Protein AF-A0AAQ3LC22-F1 (afdb_monomer)

Organism: NCBI:txid3080537

Nearest PDB structures (foldseek):
  5h4y-assembly1_A  TM=3.433E-01  e=1.118E+00  Homo sapiens
  8c5h-assembly1_S  TM=3.593E-01  e=2.894E+00  Rattus norvegicus
  3hn8-assembly1_A  TM=2.559E-01  e=7.326E-01  Rattus norvegicus
  5ccg-assembly1_F  TM=2.570E-01  e=1.535E+00  Rattus norvegicus
  6mti-assembly1_2  TM=2.782E-01  e=1.706E+00  Rattus norvegicus

Sequence (239 aa):
MLKFCRILSTLVLFTAVPLLKADSDLLRGESTPTGNGFYESEWLGVFFTNDSDWIYQSGLGWLYCTAASTTDAMWLYSLDLGWIFTGNSTFPSIYTDGSKAWIYFSDESSGDPLFYNFSGEYFFSLGAPDSATQVVSEGDLVTRAHEVSGQVQILNNGVIEITGFNYDGGGVDVRAVVSTSANYDDFTVLTGDLLLDGGYSGATLRFYLPNDFSTDQLLYLSIWCIPVRISFGDVVLAP

Solvent-accessible surface area (backbone atoms only — not comparable to full-atom values): 13159 Å² total; per-residue (Å²): 137,88,80,88,78,81,81,81,77,84,76,77,76,78,68,73,76,70,74,82,65,54,35,37,52,48,54,52,70,74,25,50,77,77,53,98,48,30,29,40,32,96,58,82,40,58,33,35,42,84,89,45,45,45,37,37,30,92,60,71,43,58,30,38,41,37,88,86,42,55,86,56,38,34,45,34,38,28,89,85,61,37,46,30,38,37,27,57,91,44,46,57,36,34,37,23,64,51,44,72,31,49,28,38,57,41,82,48,97,86,64,73,21,38,32,35,34,69,80,66,71,30,59,42,70,70,75,76,80,53,98,84,54,40,80,54,24,58,41,57,36,46,63,68,38,55,67,22,34,29,41,36,35,34,30,73,84,36,42,35,36,30,40,54,25,27,28,62,41,71,81,91,43,29,24,41,31,40,18,81,40,96,79,54,87,56,68,48,62,57,48,32,50,65,69,35,93,85,31,42,78,60,36,74,49,75,46,48,54,40,79,94,59,59,79,81,39,64,36,30,39,25,41,27,30,64,89,80,71,45,64,25,15,37,32,69,32,51,86

Secondary structure (DSSP, 8-state):
----------------------HHHHHHHTSEEEETTEEEETTTEEEE-SSSSEEEETTTEEEEE-TT--SSEEEEEETTTEEEEEETTTTTEEEETTTTEEEEEE--TTSS-EEEETTTTEEEE--PPPTT--EEEEEE-EE-STT-EEEEEEETTSEEEEEEEEE---SSSEEEEEESSTT-SS-EE-SS----TT-EEEEEEEEE--TT--TTS-EEEEEEETTTTEEEEEEEE--

InterPro domains:
  IPR019545 DM13 domain [PF10517] (141-237)
  IPR019545 DM13 domain [PS51549] (134-238)

pLDDT: mean 83.0, std 17.45, range [29.98, 98.81]

Radius of gyration: 23.63 Å; Cα contacts (8 Å, |Δi|>4): 539; chains: 1; bounding box: 51×66×84 Å

Foldseek 3Di:
DDDDDDDPPPPPPPPDPPDLQLVVCLQQVQWDDPDPQWTQGPFQGIWGDPRAQWIQRPQQGIWGWDSVAHSFKGWIAGPQQGTWIDGRVQPVWIQGPFQNWIKGWDDPVPDFIKIATPVQRFIDGDDDQDPVKDFLWKDWWDADAQPFTFIWTQIQVFKIKTFQGWGQLDADWWFKWKDLDPQCPDIGTFGGGQRDVRTDGRDMHITGDGPVDDLQGFMKIFRAHPPVGDGRIIDTIHD

Structure (mmCIF, N/CA/C/O backbone):
data_AF-A0AAQ3LC22-F1
#
_entry.id   AF-A0AAQ3LC22-F1
#
loop_
_atom_site.group_PDB
_atom_site.id
_atom_site.type_symbol
_atom_site.label_atom_id
_atom_site.label_alt_id
_atom_site.label_comp_id
_atom_site.label_asym_id
_atom_site.label_entity_id
_atom_site.label_seq_id
_atom_site.pdbx_PDB_ins_code
_atom_site.Cartn_x
_atom_site.Cartn_y
_atom_site.Cartn_z
_atom_site.occupancy
_atom_site.B_iso_or_equiv
_atom_site.auth_seq_id
_atom_site.auth_comp_id
_atom_site.auth_asym_id
_atom_site.auth_atom_id
_atom_site.pdbx_PDB_model_num
ATOM 1 N N . MET A 1 1 ? 18.051 -47.400 -64.868 1.00 39.88 1 MET A N 1
ATOM 2 C CA . MET A 1 1 ? 18.709 -46.143 -64.441 1.00 39.88 1 MET A CA 1
ATOM 3 C C . MET A 1 1 ? 17.968 -45.614 -63.219 1.00 39.88 1 MET A C 1
ATOM 5 O O . MET A 1 1 ? 16.910 -45.023 -63.372 1.00 39.88 1 MET A O 1
ATOM 9 N N . LEU A 1 2 ? 18.458 -45.913 -62.011 1.00 29.98 2 LEU A N 1
ATOM 10 C CA . LEU A 1 2 ? 17.898 -45.380 -60.764 1.00 29.98 2 LEU A CA 1
ATOM 11 C C . LEU A 1 2 ? 18.382 -43.933 -60.573 1.00 29.98 2 LEU A C 1
ATOM 13 O O . LEU A 1 2 ? 19.587 -43.693 -60.565 1.00 29.98 2 LEU A O 1
ATOM 17 N N . LYS A 1 3 ? 17.456 -42.985 -60.395 1.00 42.34 3 LYS A N 1
ATOM 18 C CA . LYS A 1 3 ? 17.751 -41.645 -59.869 1.00 42.34 3 LYS A CA 1
ATOM 19 C C . LYS A 1 3 ? 17.403 -41.628 -58.382 1.00 42.34 3 LYS A C 1
ATOM 21 O O . LYS A 1 3 ? 16.238 -41.736 -58.018 1.00 42.34 3 LYS A O 1
ATOM 26 N N . PHE A 1 4 ? 18.426 -41.490 -57.544 1.00 34.94 4 PHE A N 1
ATOM 27 C CA . PHE A 1 4 ? 18.292 -41.144 -56.133 1.00 34.94 4 PHE A CA 1
ATOM 28 C C . PHE A 1 4 ? 17.715 -39.724 -56.015 1.00 34.94 4 PHE A C 1
ATOM 30 O O . PHE A 1 4 ? 18.329 -38.773 -56.496 1.00 34.94 4 PHE A O 1
ATOM 37 N N . CYS A 1 5 ? 16.559 -39.574 -55.368 1.00 34.31 5 CYS A N 1
ATOM 38 C CA . CYS A 1 5 ? 16.053 -38.283 -54.909 1.00 34.31 5 CYS A CA 1
ATOM 39 C C . CYS A 1 5 ? 16.277 -38.215 -53.392 1.00 34.31 5 CYS A C 1
ATOM 41 O O . CYS A 1 5 ? 15.739 -39.027 -52.641 1.00 34.31 5 CYS A O 1
ATOM 43 N N . ARG A 1 6 ? 17.166 -37.312 -52.966 1.00 38.06 6 ARG A N 1
ATOM 44 C CA . ARG A 1 6 ? 17.532 -37.082 -51.565 1.00 38.06 6 ARG A CA 1
ATOM 45 C C . ARG A 1 6 ? 16.346 -36.489 -50.806 1.00 38.06 6 ARG A C 1
ATOM 47 O O . ARG A 1 6 ? 15.800 -35.471 -51.215 1.00 38.06 6 ARG A O 1
ATOM 54 N N . ILE A 1 7 ? 16.025 -37.098 -49.670 1.00 38.06 7 ILE A N 1
ATOM 55 C CA . ILE A 1 7 ? 15.168 -36.527 -48.631 1.00 38.06 7 ILE A CA 1
ATOM 56 C C . ILE A 1 7 ? 15.898 -35.292 -48.085 1.00 38.06 7 ILE A C 1
ATOM 58 O O . ILE A 1 7 ? 16.972 -35.423 -47.494 1.00 38.06 7 ILE A O 1
ATOM 62 N N . LEU A 1 8 ? 15.357 -34.093 -48.316 1.00 37.22 8 LEU A N 1
ATOM 63 C CA . LEU A 1 8 ? 15.757 -32.910 -47.557 1.00 37.22 8 LEU A CA 1
ATOM 64 C C . LEU A 1 8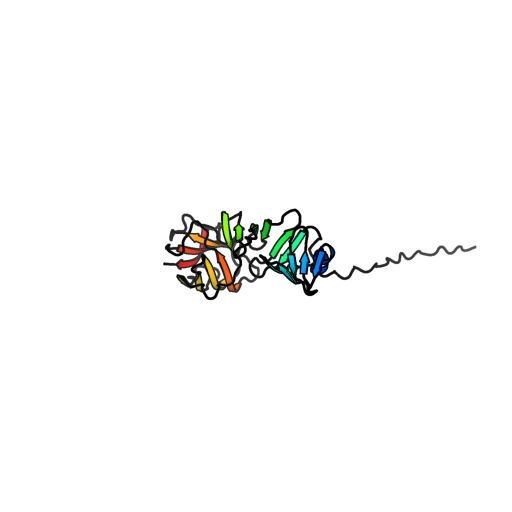 ? 15.211 -33.094 -46.138 1.00 37.22 8 LEU A C 1
ATOM 66 O O . LEU A 1 8 ? 14.023 -32.915 -45.891 1.00 37.22 8 LEU A O 1
ATOM 70 N N . SER A 1 9 ? 16.083 -33.498 -45.218 1.00 37.47 9 SER A N 1
ATOM 71 C CA . SER A 1 9 ? 15.838 -33.342 -43.790 1.00 37.47 9 SER A CA 1
ATOM 72 C C . SER A 1 9 ? 15.880 -31.846 -43.509 1.00 37.47 9 SER A C 1
ATOM 74 O O . SER A 1 9 ? 16.950 -31.239 -43.565 1.00 37.47 9 SER A O 1
ATOM 76 N N . THR A 1 10 ? 14.723 -31.236 -43.274 1.00 41.44 10 THR A N 1
ATOM 77 C CA . THR A 1 10 ? 14.625 -29.859 -42.793 1.00 41.44 10 THR A CA 1
ATOM 78 C C . THR A 1 10 ? 15.237 -29.827 -41.397 1.00 41.44 10 THR A C 1
ATOM 80 O O . THR A 1 10 ? 14.588 -30.125 -40.398 1.00 41.44 10 THR A O 1
ATOM 83 N N . LEU A 1 11 ? 16.537 -29.550 -41.336 1.00 34.06 11 LEU A N 1
ATOM 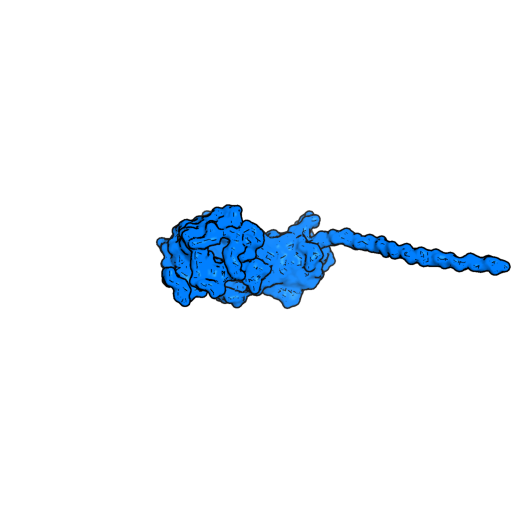84 C CA . LEU A 1 11 ? 17.222 -29.188 -40.110 1.00 34.06 11 LEU A CA 1
ATOM 85 C C . LEU A 1 11 ? 16.650 -27.825 -39.714 1.00 34.06 11 LEU A C 1
ATOM 87 O O . LEU A 1 11 ? 17.027 -26.803 -40.284 1.00 34.06 11 LEU A O 1
ATOM 91 N N . VAL A 1 12 ? 15.682 -27.818 -38.797 1.00 40.75 12 VAL A N 1
ATOM 92 C CA . VAL A 1 12 ? 15.292 -26.597 -38.094 1.00 40.75 12 VAL A CA 1
ATOM 93 C C . VAL A 1 12 ? 16.525 -26.187 -37.300 1.00 40.75 12 VAL A C 1
ATOM 95 O O . VAL A 1 12 ? 16.835 -26.772 -36.263 1.00 40.75 12 VAL A O 1
ATOM 98 N N . LEU A 1 13 ? 17.287 -25.238 -37.847 1.00 33.06 13 LEU A N 1
ATOM 99 C CA . LEU A 1 13 ? 18.264 -24.498 -37.071 1.00 33.06 13 LEU A CA 1
ATOM 100 C C . LEU A 1 13 ? 17.468 -23.819 -35.954 1.00 33.06 13 LEU A C 1
ATOM 102 O O . LEU A 1 13 ? 16.741 -22.861 -36.205 1.00 33.06 13 LEU A O 1
ATOM 106 N N . PHE A 1 14 ? 17.598 -24.324 -34.729 1.00 33.69 14 PHE A N 1
ATOM 107 C CA . PHE A 1 14 ? 17.397 -23.501 -33.548 1.00 33.69 14 PHE A CA 1
ATOM 108 C C . PHE A 1 14 ? 18.466 -22.408 -33.621 1.00 33.69 14 PHE A C 1
ATOM 110 O O . PHE A 1 14 ? 19.603 -22.600 -33.194 1.00 33.69 14 PHE A O 1
ATOM 117 N N . THR A 1 15 ? 18.136 -21.272 -34.236 1.00 35.69 15 THR A N 1
ATOM 118 C CA . THR A 1 15 ? 18.832 -20.033 -33.906 1.00 35.69 15 THR A CA 1
ATOM 119 C C . THR A 1 15 ? 18.626 -19.846 -32.415 1.00 35.69 15 THR A C 1
ATOM 121 O O . THR A 1 15 ? 17.486 -19.906 -31.953 1.00 35.69 15 THR A O 1
ATOM 124 N N . ALA A 1 16 ? 19.732 -19.733 -31.682 1.00 36.69 16 ALA A N 1
ATOM 125 C CA . ALA A 1 16 ? 19.758 -19.519 -30.247 1.00 36.69 16 ALA A CA 1
ATOM 126 C C . ALA A 1 16 ? 18.600 -18.607 -29.826 1.00 36.69 16 ALA A C 1
ATOM 128 O O . ALA A 1 16 ? 18.468 -17.502 -30.352 1.00 36.69 16 ALA A O 1
ATOM 129 N N . VAL A 1 17 ? 17.762 -19.081 -28.899 1.00 40.12 17 VAL A N 1
ATOM 130 C CA . VAL A 1 17 ? 16.962 -18.169 -28.081 1.00 40.12 17 VAL A CA 1
ATOM 131 C C . VAL A 1 17 ? 17.995 -17.195 -27.520 1.00 40.12 17 VAL A C 1
ATOM 133 O O . VAL A 1 17 ? 18.948 -17.678 -26.893 1.00 40.12 17 VAL A O 1
ATOM 136 N N . PRO A 1 18 ? 17.938 -15.888 -27.837 1.00 42.00 18 PRO A N 1
ATOM 137 C CA . PRO A 1 18 ? 18.860 -14.960 -27.216 1.00 42.00 18 PRO A CA 1
ATOM 138 C C . PRO A 1 18 ? 18.722 -15.192 -25.716 1.00 42.00 18 PRO A C 1
ATOM 140 O O . PRO A 1 18 ? 17.601 -15.299 -25.216 1.00 42.00 18 PRO A O 1
ATOM 143 N N . LEU A 1 19 ? 19.859 -15.384 -25.038 1.00 39.09 19 LEU A N 1
ATOM 144 C CA . LEU A 1 19 ? 19.922 -15.298 -23.584 1.00 39.09 19 LEU A CA 1
ATOM 145 C C . LEU A 1 19 ? 19.004 -14.149 -23.190 1.00 39.09 19 LEU A C 1
A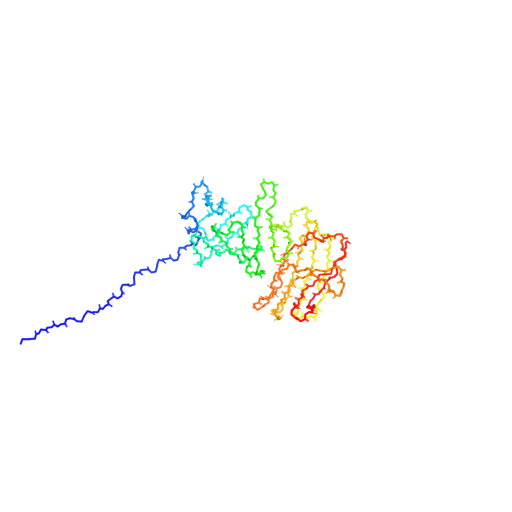TOM 147 O O . LEU A 1 19 ? 19.184 -13.049 -23.717 1.00 39.09 19 LEU A O 1
ATOM 151 N N . LEU A 1 20 ? 17.978 -14.452 -22.393 1.00 43.66 20 LEU A N 1
ATOM 152 C CA . LEU A 1 20 ? 17.063 -13.459 -21.855 1.00 43.66 20 LEU A CA 1
ATOM 153 C C . LEU A 1 20 ? 17.958 -12.373 -21.263 1.00 43.66 20 LEU A C 1
ATOM 155 O O . LEU A 1 20 ? 18.712 -12.633 -20.324 1.00 43.66 20 LEU A O 1
ATOM 159 N N . LYS A 1 21 ? 18.029 -11.235 -21.948 1.00 52.97 21 LYS A N 1
ATOM 160 C CA . LYS A 1 21 ? 18.852 -10.122 -21.504 1.00 52.97 21 LYS A CA 1
ATOM 161 C C . LYS A 1 21 ? 18.204 -9.658 -20.206 1.00 52.97 21 LYS A C 1
ATOM 163 O O . LYS A 1 21 ? 16.978 -9.610 -20.162 1.00 52.97 21 LYS A O 1
ATOM 168 N N . ALA A 1 22 ? 18.996 -9.381 -19.176 1.00 58.66 22 ALA A N 1
ATOM 169 C CA . ALA A 1 22 ? 18.475 -8.731 -17.978 1.00 58.66 22 ALA A CA 1
ATOM 170 C C . ALA A 1 22 ? 17.623 -7.527 -18.411 1.00 58.66 22 ALA A C 1
ATOM 172 O O . ALA A 1 22 ? 18.041 -6.778 -19.290 1.00 58.66 22 ALA A O 1
ATOM 173 N N . ASP A 1 23 ? 16.423 -7.329 -17.877 1.00 69.00 23 ASP A N 1
ATOM 174 C CA . ASP A 1 23 ? 15.546 -6.255 -18.380 1.00 69.00 23 ASP A CA 1
ATOM 175 C C . ASP A 1 23 ? 16.051 -4.869 -18.002 1.00 69.00 23 ASP A C 1
ATOM 177 O O . ASP A 1 23 ? 15.774 -3.886 -18.691 1.00 69.00 23 ASP A O 1
ATOM 181 N N . SER A 1 24 ? 16.897 -4.799 -16.974 1.00 71.94 24 SER A N 1
ATOM 182 C CA . SER A 1 24 ? 17.713 -3.621 -16.718 1.00 71.94 24 SER A CA 1
ATOM 183 C C . SER A 1 24 ? 18.656 -3.314 -17.889 1.00 71.94 24 SER A C 1
ATOM 185 O O . SER A 1 24 ? 18.888 -2.142 -18.168 1.00 71.94 24 SER A O 1
ATOM 187 N N . ASP A 1 25 ? 19.129 -4.309 -18.654 1.00 81.12 25 ASP A N 1
ATOM 188 C CA . ASP A 1 25 ? 19.900 -4.098 -19.889 1.00 81.12 25 ASP A CA 1
ATOM 189 C C . ASP A 1 25 ? 19.059 -3.535 -21.032 1.00 81.12 25 ASP A C 1
ATOM 191 O O . ASP A 1 25 ? 19.622 -2.886 -21.917 1.00 81.12 25 ASP A O 1
ATOM 195 N N . LEU A 1 26 ? 17.748 -3.798 -21.051 1.00 82.31 26 LEU A N 1
ATOM 196 C CA . LEU A 1 26 ? 16.843 -3.192 -22.029 1.00 82.31 26 LEU A CA 1
ATOM 197 C C . LEU A 1 26 ? 16.719 -1.695 -21.749 1.00 82.31 26 LEU A C 1
ATOM 199 O O . LEU A 1 26 ? 16.996 -0.889 -22.631 1.00 82.31 26 LEU A O 1
ATOM 203 N N . LEU A 1 27 ? 16.403 -1.323 -20.504 1.00 86.38 27 LEU A N 1
ATOM 204 C CA . LEU A 1 27 ? 16.310 0.081 -20.102 1.00 86.38 27 LEU A CA 1
ATOM 205 C C . LEU A 1 27 ? 17.655 0.808 -20.257 1.00 86.38 27 LEU A C 1
ATOM 207 O O . LEU A 1 27 ? 17.720 1.905 -20.809 1.00 86.38 27 LEU A O 1
ATOM 211 N N . ARG A 1 28 ? 18.745 0.177 -19.810 1.00 86.50 28 ARG A N 1
ATOM 212 C CA . ARG A 1 28 ? 20.117 0.688 -19.923 1.00 86.50 28 ARG A CA 1
ATOM 213 C C . ARG A 1 28 ? 20.552 0.865 -21.376 1.00 86.50 28 ARG A C 1
ATOM 215 O O . ARG A 1 28 ? 21.236 1.835 -21.680 1.00 86.50 28 ARG A O 1
ATOM 222 N N . GLY A 1 29 ? 20.168 -0.059 -22.258 1.00 86.31 29 GLY A N 1
ATOM 223 C CA . GLY A 1 29 ? 20.517 -0.033 -23.680 1.00 86.31 29 GLY A CA 1
ATOM 224 C C . GLY A 1 29 ? 19.917 1.144 -24.451 1.00 86.31 29 GLY A C 1
ATOM 225 O O . GLY A 1 29 ? 20.542 1.607 -25.401 1.00 86.31 29 GLY A O 1
ATOM 226 N N . GLU A 1 30 ? 18.764 1.648 -24.009 1.00 87.31 30 GLU A N 1
ATOM 227 C CA . GLU A 1 30 ? 18.060 2.796 -24.602 1.00 87.31 30 GLU A CA 1
ATOM 228 C C . GLU A 1 30 ? 18.324 4.116 -23.851 1.00 87.31 30 GLU A C 1
ATOM 230 O O . GLU A 1 30 ? 17.747 5.150 -24.177 1.00 87.31 30 GLU A O 1
ATOM 235 N N . SER A 1 31 ? 19.188 4.100 -22.830 1.00 91.62 31 SER A N 1
ATOM 236 C CA . SER A 1 31 ? 19.474 5.262 -21.982 1.00 91.62 31 SER A CA 1
ATOM 237 C C . SER A 1 31 ? 20.879 5.813 -22.217 1.00 91.62 31 SER A C 1
ATOM 239 O O . SER A 1 31 ? 21.812 5.092 -22.575 1.00 91.62 31 SER A O 1
ATOM 241 N N . THR A 1 32 ? 21.064 7.109 -21.964 1.00 94.50 32 THR A N 1
ATOM 242 C CA . THR A 1 32 ? 22.371 7.759 -22.121 1.00 94.50 32 THR A CA 1
ATOM 243 C C . THR A 1 32 ? 23.203 7.586 -20.848 1.00 94.50 32 THR A C 1
ATOM 245 O O . THR A 1 32 ? 22.758 8.007 -19.781 1.00 94.50 32 THR A O 1
ATOM 248 N N . PRO A 1 33 ? 24.416 7.002 -20.902 1.00 94.38 33 PRO A N 1
ATOM 249 C CA . PRO A 1 33 ? 25.273 6.906 -19.725 1.00 94.38 33 PRO A CA 1
ATOM 250 C C . PRO A 1 33 ? 25.763 8.297 -19.307 1.00 94.38 33 PRO A C 1
ATOM 252 O O . PRO A 1 33 ? 26.408 8.996 -20.090 1.00 94.38 33 PRO A O 1
ATOM 255 N N . THR A 1 34 ? 25.515 8.677 -18.054 1.00 94.38 34 THR A N 1
ATOM 256 C CA . THR A 1 34 ? 25.979 9.953 -17.475 1.00 94.38 34 THR A CA 1
ATOM 257 C C . THR A 1 34 ? 27.243 9.785 -16.621 1.00 94.38 34 THR A C 1
ATOM 259 O O . THR A 1 34 ? 27.922 10.762 -16.305 1.00 94.38 34 THR A O 1
ATOM 262 N N . GLY A 1 35 ? 27.625 8.536 -16.326 1.00 91.38 35 GLY A N 1
ATOM 263 C CA . GLY A 1 35 ? 28.861 8.164 -15.631 1.00 91.38 35 GLY A CA 1
ATOM 264 C C . GLY A 1 35 ? 28.612 7.553 -14.251 1.00 91.38 35 GLY A C 1
ATOM 265 O O . GLY A 1 35 ? 27.532 7.671 -13.689 1.00 91.38 35 GLY A O 1
ATOM 266 N N . ASN A 1 36 ? 29.616 6.866 -13.692 1.00 91.19 36 ASN A N 1
ATOM 267 C CA . ASN A 1 36 ? 29.553 6.244 -12.356 1.00 91.19 36 ASN A CA 1
ATOM 268 C C . ASN A 1 36 ? 28.340 5.311 -12.120 1.00 91.19 36 ASN A C 1
ATOM 270 O O . ASN A 1 36 ? 27.832 5.237 -11.005 1.00 91.19 36 ASN A O 1
ATOM 274 N N . GLY A 1 37 ? 27.878 4.601 -13.156 1.00 89.81 37 GLY A N 1
ATOM 275 C CA . GLY A 1 37 ? 26.719 3.696 -13.074 1.00 89.81 37 GLY A CA 1
ATOM 276 C C . GLY A 1 37 ? 25.354 4.381 -13.211 1.00 89.81 37 GLY A C 1
ATOM 277 O O . GLY A 1 37 ? 24.332 3.709 -13.104 1.00 89.81 37 GLY A O 1
ATOM 278 N N . PHE A 1 38 ? 25.325 5.692 -13.467 1.00 93.81 38 PHE A N 1
ATOM 279 C CA . PHE A 1 38 ? 24.102 6.433 -13.762 1.00 93.81 38 PHE A CA 1
ATOM 280 C C . PHE A 1 38 ? 23.814 6.491 -15.262 1.00 93.81 38 PHE A C 1
ATOM 282 O O . PHE A 1 38 ? 24.720 6.609 -16.098 1.00 93.81 38 PHE A O 1
ATOM 289 N N . TYR A 1 39 ? 22.524 6.438 -15.570 1.00 93.62 39 TYR A N 1
ATOM 290 C CA . TYR A 1 39 ? 21.951 6.512 -16.903 1.00 93.62 39 TYR A CA 1
ATOM 291 C C . TYR A 1 39 ? 20.769 7.484 -16.890 1.00 93.62 39 TYR A C 1
ATOM 293 O O . TYR A 1 39 ? 20.066 7.610 -15.889 1.00 93.62 39 TYR A O 1
ATOM 301 N N . GLU A 1 40 ? 20.559 8.173 -18.004 1.00 92.94 40 GLU A N 1
ATOM 302 C CA . GLU A 1 40 ? 19.429 9.070 -18.232 1.00 92.94 40 GLU A CA 1
ATOM 303 C C . GLU A 1 40 ? 18.509 8.460 -19.293 1.00 92.94 40 GLU A C 1
ATOM 305 O O . GLU A 1 40 ? 18.911 8.279 -20.447 1.00 92.94 40 GLU A O 1
ATOM 310 N N . SER A 1 41 ? 17.294 8.099 -18.877 1.00 90.81 41 SER A N 1
ATOM 311 C CA . SER A 1 41 ? 16.207 7.640 -19.745 1.00 90.81 41 SER A CA 1
ATOM 312 C C . SER A 1 41 ? 15.343 8.828 -20.163 1.00 90.81 41 SER A C 1
ATOM 314 O O . SER A 1 41 ? 15.022 9.676 -19.330 1.00 90.81 41 SER A O 1
ATOM 316 N N . GLU A 1 42 ? 14.901 8.855 -21.425 1.00 89.88 42 GLU A N 1
ATOM 317 C CA . GLU A 1 42 ? 14.015 9.910 -21.944 1.00 89.88 42 GLU A CA 1
ATOM 318 C C . GLU A 1 42 ? 12.679 10.008 -21.193 1.00 89.88 42 GLU A C 1
ATOM 320 O O . GLU A 1 42 ? 12.068 11.075 -21.178 1.00 89.88 42 GLU A O 1
ATOM 325 N N . TRP A 1 43 ? 12.227 8.914 -20.569 1.00 90.50 43 TRP A N 1
ATOM 326 C CA . TRP A 1 43 ? 10.930 8.867 -19.898 1.00 90.50 43 TRP A CA 1
ATOM 327 C C . TRP A 1 43 ? 11.014 8.592 -18.397 1.00 90.50 43 TRP A C 1
ATOM 329 O O . TRP A 1 43 ? 10.252 9.187 -17.647 1.00 90.50 43 TRP A O 1
ATOM 339 N N . LEU A 1 44 ? 11.930 7.731 -17.935 1.00 90.00 44 LEU A N 1
ATOM 340 C CA . LEU A 1 44 ? 12.049 7.391 -16.506 1.00 90.00 44 LEU A CA 1
ATOM 341 C C . LEU A 1 44 ? 12.901 8.415 -15.728 1.00 90.00 44 LEU A C 1
ATOM 343 O O . LEU A 1 44 ? 12.906 8.432 -14.494 1.00 90.00 44 LEU A O 1
ATOM 347 N N . GLY A 1 45 ? 13.631 9.270 -16.447 1.00 89.81 45 GLY A N 1
ATOM 348 C CA . GLY A 1 45 ? 14.610 10.183 -15.874 1.00 89.81 45 GLY A CA 1
ATOM 349 C C . GLY A 1 45 ? 15.912 9.475 -15.499 1.00 89.81 45 GLY A C 1
ATOM 350 O O . GLY A 1 45 ? 16.313 8.487 -16.121 1.00 89.81 45 GLY A O 1
ATOM 351 N N . VAL A 1 46 ? 16.607 10.010 -14.493 1.00 90.94 46 VAL A N 1
ATOM 352 C CA . VAL A 1 46 ? 17.910 9.492 -14.056 1.00 90.94 46 VAL A CA 1
ATOM 353 C C . VAL A 1 46 ? 17.728 8.277 -13.153 1.00 90.94 46 VAL A C 1
ATOM 355 O O . VAL A 1 46 ? 17.007 8.326 -12.156 1.00 90.94 46 VAL A O 1
ATOM 358 N N . PHE A 1 47 ? 18.448 7.203 -13.463 1.00 92.12 47 PHE A N 1
ATOM 359 C CA . PHE A 1 47 ? 18.513 6.011 -12.628 1.00 92.12 47 PHE A CA 1
ATOM 360 C C . PHE A 1 47 ? 19.944 5.482 -12.521 1.00 92.12 47 PHE A C 1
ATOM 362 O O . PHE A 1 47 ? 20.800 5.723 -13.374 1.00 92.12 47 PHE A O 1
ATOM 369 N N . PHE A 1 48 ? 20.208 4.752 -11.446 1.00 93.12 48 PHE A N 1
ATOM 370 C CA . PHE A 1 48 ? 21.458 4.050 -11.197 1.00 93.12 48 PHE A CA 1
ATOM 371 C C . PHE A 1 48 ? 21.269 2.547 -11.386 1.00 93.12 48 PHE A C 1
ATOM 373 O O . PHE A 1 48 ? 20.256 1.984 -10.974 1.00 93.12 48 PHE A O 1
ATOM 380 N N . THR A 1 49 ? 22.270 1.879 -11.950 1.00 90.81 49 THR A N 1
ATOM 381 C CA . THR A 1 49 ? 22.362 0.417 -11.945 1.00 90.81 49 THR A CA 1
ATOM 382 C C . THR A 1 49 ? 23.823 -0.030 -11.915 1.00 90.81 49 THR A C 1
ATOM 384 O O . THR A 1 49 ? 24.721 0.663 -12.393 1.00 90.81 49 THR A O 1
ATOM 387 N N . ASN A 1 50 ? 24.069 -1.203 -11.335 1.00 84.94 50 ASN A N 1
ATOM 388 C CA . ASN A 1 50 ? 25.381 -1.846 -11.241 1.00 84.94 50 ASN A CA 1
ATOM 389 C C . ASN A 1 50 ? 25.431 -3.166 -12.026 1.00 84.94 50 ASN A C 1
ATOM 391 O O . ASN A 1 50 ? 26.080 -4.117 -11.591 1.00 84.94 50 ASN A O 1
ATOM 395 N N . ASP A 1 51 ? 24.730 -3.213 -13.160 1.00 75.31 51 ASP A N 1
ATOM 396 C CA . ASP A 1 51 ? 24.612 -4.383 -14.040 1.00 75.31 51 ASP A CA 1
ATOM 397 C C . ASP A 1 51 ? 23.898 -5.569 -13.365 1.00 75.31 51 ASP A C 1
ATOM 399 O O . ASP A 1 51 ? 24.161 -6.734 -13.663 1.00 75.31 51 ASP A O 1
ATOM 403 N N . SER A 1 52 ? 22.987 -5.259 -12.440 1.00 82.50 52 SER A N 1
ATOM 404 C CA . SER A 1 52 ? 22.020 -6.200 -11.873 1.00 82.50 52 SER A CA 1
ATOM 405 C C . SER A 1 52 ? 20.627 -5.945 -12.449 1.00 82.50 52 SER A C 1
ATOM 407 O O . SER A 1 52 ? 20.394 -4.928 -13.100 1.00 82.50 52 SER A O 1
ATOM 409 N N . ASP A 1 53 ? 19.676 -6.833 -12.168 1.00 87.94 53 ASP A N 1
ATOM 410 C CA . ASP A 1 53 ? 18.258 -6.636 -12.515 1.00 87.94 53 ASP A CA 1
ATOM 411 C C . ASP A 1 53 ? 17.579 -5.543 -11.665 1.00 87.94 53 ASP A C 1
ATOM 413 O O . ASP A 1 53 ? 16.384 -5.300 -11.804 1.00 87.94 53 ASP A O 1
ATOM 417 N N . TRP A 1 54 ? 18.323 -4.885 -10.770 1.00 91.56 54 TRP A N 1
ATOM 418 C CA . TRP A 1 54 ? 17.836 -3.772 -9.970 1.00 91.56 54 TRP A CA 1
ATOM 419 C C . TRP A 1 54 ? 18.298 -2.435 -10.543 1.00 91.56 54 TRP A C 1
ATOM 421 O O . TRP A 1 54 ? 19.461 -2.244 -10.920 1.00 91.56 54 TRP A O 1
ATOM 431 N N . ILE A 1 55 ? 17.378 -1.480 -10.533 1.00 92.81 55 ILE A N 1
ATOM 432 C CA . ILE A 1 55 ? 17.648 -0.072 -10.793 1.00 92.81 55 ILE A CA 1
ATOM 433 C C . ILE A 1 55 ? 17.248 0.751 -9.571 1.00 92.81 55 ILE A C 1
ATOM 435 O O . ILE A 1 55 ? 16.326 0.391 -8.842 1.00 92.81 55 ILE A O 1
ATOM 439 N N . TYR A 1 56 ? 17.939 1.859 -9.346 1.00 90.56 56 TYR A N 1
ATOM 440 C CA . TYR A 1 56 ? 17.566 2.851 -8.345 1.00 90.56 56 TYR A CA 1
ATOM 441 C C . TYR A 1 56 ? 17.160 4.145 -9.042 1.00 90.56 56 TYR A C 1
ATOM 443 O O . TYR A 1 56 ? 17.966 4.715 -9.776 1.00 90.56 56 TYR A O 1
ATOM 451 N N . GLN A 1 57 ? 15.942 4.620 -8.803 1.00 89.00 57 GLN A N 1
ATOM 452 C CA . GLN A 1 57 ? 15.428 5.891 -9.320 1.00 89.00 57 GLN A CA 1
ATOM 453 C C . GLN A 1 57 ? 15.157 6.828 -8.133 1.00 89.00 57 GLN A C 1
ATOM 455 O O . GLN A 1 57 ? 14.681 6.383 -7.090 1.00 89.00 57 GLN A O 1
ATOM 460 N N . SER A 1 58 ? 15.505 8.112 -8.257 1.00 77.88 58 SER A N 1
ATOM 461 C CA . SER A 1 58 ? 15.585 9.048 -7.121 1.00 77.88 58 SER A CA 1
ATOM 462 C C . SER A 1 58 ? 14.289 9.254 -6.329 1.00 77.88 58 SER A C 1
ATOM 464 O O . SER A 1 58 ? 14.382 9.612 -5.161 1.00 77.88 58 SER A O 1
ATOM 466 N N . GLY A 1 59 ? 13.116 8.995 -6.910 1.00 78.12 59 GLY A N 1
ATOM 467 C CA . GLY A 1 59 ? 11.819 9.087 -6.232 1.00 78.12 59 GLY A CA 1
ATOM 468 C C . GLY A 1 59 ? 11.041 7.771 -6.112 1.00 78.12 59 GLY A C 1
ATOM 469 O O . GLY A 1 59 ? 10.081 7.698 -5.355 1.00 78.12 59 GLY A O 1
ATOM 470 N N . LEU A 1 60 ? 11.436 6.711 -6.814 1.00 83.56 60 LEU A N 1
ATOM 471 C CA . LEU A 1 60 ? 10.806 5.387 -6.706 1.00 83.56 60 LEU A CA 1
ATOM 472 C C . LEU A 1 60 ? 11.633 4.388 -5.887 1.00 83.56 60 LEU A C 1
ATOM 474 O O . LEU A 1 60 ? 11.155 3.295 -5.584 1.00 83.56 60 LEU A O 1
ATOM 478 N N . GLY A 1 61 ? 12.870 4.744 -5.538 1.00 86.75 61 GLY A N 1
ATOM 479 C CA . GLY A 1 61 ? 13.784 3.878 -4.808 1.00 86.75 61 GLY A CA 1
ATOM 480 C C . GLY A 1 61 ? 14.291 2.713 -5.658 1.00 86.75 61 GLY A C 1
ATOM 481 O O . GLY A 1 61 ? 14.523 2.849 -6.862 1.00 86.75 61 GLY A O 1
ATOM 482 N N . TRP A 1 62 ? 14.514 1.568 -5.008 1.00 89.81 62 TRP A N 1
ATOM 483 C CA . TRP A 1 62 ? 14.974 0.343 -5.662 1.00 89.81 62 TRP A CA 1
ATOM 484 C C . TRP A 1 62 ? 13.821 -0.387 -6.350 1.00 89.81 62 TRP A C 1
ATOM 486 O O . TRP A 1 62 ? 12.832 -0.750 -5.714 1.00 89.81 62 TRP A O 1
ATOM 496 N N . LEU A 1 63 ? 13.998 -0.652 -7.641 1.00 91.19 63 LEU A N 1
ATOM 497 C CA . LEU A 1 63 ? 13.042 -1.331 -8.505 1.00 91.19 63 LEU A CA 1
ATOM 498 C C . LEU A 1 63 ? 13.708 -2.542 -9.153 1.00 91.19 63 LEU A C 1
ATOM 500 O O . LEU A 1 63 ? 14.781 -2.418 -9.743 1.00 91.19 63 LEU A O 1
ATOM 504 N N . TYR A 1 64 ? 13.070 -3.704 -9.065 1.00 90.56 64 TYR A N 1
ATOM 505 C CA . TYR A 1 64 ? 13.495 -4.899 -9.791 1.00 90.56 64 TYR A CA 1
ATOM 506 C C . TYR A 1 64 ? 12.816 -4.951 -11.160 1.00 90.56 64 TYR A C 1
ATOM 508 O O . TYR A 1 64 ? 11.588 -4.887 -11.250 1.00 90.56 64 TYR A O 1
ATOM 516 N N . CYS A 1 65 ? 13.606 -5.075 -12.221 1.00 89.00 65 CYS A N 1
ATOM 517 C CA . CYS A 1 65 ? 13.138 -5.203 -13.595 1.00 89.00 65 CYS A CA 1
ATOM 518 C C . CYS A 1 65 ? 12.847 -6.677 -13.921 1.00 89.00 65 CYS A C 1
ATOM 520 O O . CYS A 1 65 ? 13.656 -7.549 -13.618 1.00 89.00 65 CYS A O 1
ATOM 522 N N . THR A 1 66 ? 11.698 -6.963 -14.545 1.00 79.25 66 THR A N 1
ATOM 523 C CA . THR A 1 66 ? 11.297 -8.339 -14.910 1.00 79.25 66 THR A CA 1
ATOM 524 C C . THR A 1 66 ? 11.339 -8.605 -16.410 1.00 79.25 66 THR A C 1
ATOM 526 O O . THR A 1 66 ? 11.056 -7.699 -17.197 1.00 79.25 66 THR A O 1
ATOM 529 N N . ALA A 1 67 ? 11.524 -9.884 -16.768 1.00 69.25 67 ALA A N 1
ATOM 530 C CA . ALA A 1 67 ? 11.626 -10.441 -18.129 1.00 69.25 67 ALA A CA 1
ATOM 531 C C . ALA A 1 67 ? 10.427 -10.181 -19.042 1.00 69.25 67 ALA A C 1
ATOM 533 O O . ALA A 1 67 ? 10.477 -10.438 -20.245 1.00 69.25 67 ALA A O 1
ATOM 534 N N . ALA A 1 68 ? 9.313 -9.734 -18.466 1.00 65.56 68 ALA A N 1
ATOM 535 C CA . ALA A 1 68 ? 8.096 -9.386 -19.189 1.00 65.56 68 ALA A CA 1
ATOM 536 C C . ALA A 1 68 ? 8.092 -7.927 -19.688 1.00 65.56 68 ALA A C 1
ATOM 538 O O . ALA A 1 68 ? 7.037 -7.414 -20.062 1.00 65.56 68 ALA A O 1
ATOM 539 N N . SER A 1 69 ? 9.241 -7.248 -19.658 1.00 76.69 69 SER A N 1
ATOM 540 C CA . SER A 1 69 ? 9.366 -5.829 -19.983 1.00 76.69 69 SER A CA 1
ATOM 541 C C . SER A 1 69 ? 9.731 -5.589 -21.447 1.00 76.69 69 SER A C 1
ATOM 543 O O . SER A 1 69 ? 10.329 -6.423 -22.124 1.00 76.69 69 SER A O 1
ATOM 545 N N . THR A 1 70 ? 9.358 -4.417 -21.951 1.00 75.44 70 THR A N 1
ATOM 546 C CA . THR A 1 70 ? 9.746 -3.909 -23.272 1.00 75.44 70 THR A CA 1
ATOM 547 C C . THR A 1 70 ? 10.531 -2.609 -23.112 1.00 75.44 70 THR A C 1
ATOM 549 O O . THR A 1 70 ? 10.652 -2.082 -22.007 1.00 75.44 70 THR A O 1
ATOM 552 N N . THR A 1 71 ? 11.057 -2.071 -24.213 1.00 69.69 71 THR A N 1
ATOM 553 C CA . THR A 1 71 ? 11.750 -0.772 -24.215 1.00 69.69 71 THR A CA 1
ATOM 554 C C . THR A 1 71 ? 10.820 0.396 -23.874 1.00 69.69 71 THR A C 1
ATOM 556 O O . THR A 1 71 ? 11.249 1.348 -23.229 1.00 69.69 71 THR A O 1
ATOM 559 N N . ASP A 1 72 ? 9.543 0.306 -24.261 1.00 82.69 72 ASP A N 1
ATOM 560 C CA . ASP A 1 72 ? 8.573 1.397 -24.101 1.00 82.69 72 ASP A CA 1
ATOM 561 C C . ASP A 1 72 ? 7.718 1.282 -22.839 1.00 82.69 72 ASP A C 1
ATOM 563 O O . ASP A 1 72 ? 7.175 2.283 -22.384 1.00 82.69 72 ASP A O 1
ATOM 567 N N . ALA A 1 73 ? 7.560 0.084 -22.276 1.00 87.50 73 ALA A N 1
ATOM 568 C CA . ALA A 1 73 ? 6.813 -0.132 -21.042 1.00 87.50 73 ALA A CA 1
ATOM 569 C C . ALA A 1 73 ? 7.276 -1.394 -20.320 1.00 87.50 73 ALA A C 1
ATOM 571 O O . ALA A 1 73 ? 7.628 -2.397 -20.948 1.00 87.50 73 ALA A O 1
ATOM 572 N N . MET A 1 74 ? 7.245 -1.353 -18.994 1.00 89.88 74 MET A N 1
ATOM 573 C CA . MET A 1 74 ? 7.846 -2.371 -18.152 1.00 89.88 74 MET A CA 1
ATOM 574 C C . MET A 1 74 ? 7.073 -2.609 -16.868 1.00 89.88 74 MET A C 1
ATOM 576 O O . MET A 1 74 ? 6.482 -1.701 -16.280 1.00 89.88 74 MET A O 1
ATOM 580 N N . TRP A 1 75 ? 7.118 -3.870 -16.448 1.00 91.81 75 TRP A N 1
ATOM 581 C CA . TRP A 1 75 ? 6.756 -4.272 -15.104 1.00 91.81 75 TRP A CA 1
ATOM 582 C C . TRP A 1 75 ? 7.989 -4.130 -14.214 1.00 91.81 75 TRP A C 1
ATOM 584 O O . TRP A 1 75 ? 9.075 -4.607 -14.540 1.00 91.81 75 TRP A O 1
ATOM 594 N N . LEU A 1 76 ? 7.815 -3.461 -13.086 1.00 91.88 76 LEU A N 1
ATOM 595 C CA . LEU A 1 76 ? 8.844 -3.241 -12.084 1.00 91.88 76 LEU A CA 1
ATOM 596 C C . LEU A 1 76 ? 8.300 -3.729 -10.745 1.00 91.88 76 LEU A C 1
ATOM 598 O O . LEU A 1 76 ? 7.102 -3.630 -10.489 1.00 91.88 76 LEU A O 1
ATOM 602 N N . TYR A 1 77 ? 9.155 -4.256 -9.883 1.00 88.56 77 TYR A N 1
ATOM 603 C CA . TYR A 1 77 ? 8.775 -4.554 -8.507 1.00 88.56 77 TYR A CA 1
ATOM 604 C C . TYR A 1 77 ? 9.421 -3.542 -7.568 1.00 88.56 77 TYR A C 1
ATOM 606 O O . TYR A 1 77 ? 10.645 -3.452 -7.496 1.00 88.56 77 TYR A O 1
ATOM 614 N N . SER A 1 78 ? 8.584 -2.792 -6.861 1.00 87.25 78 SER A N 1
ATOM 615 C CA . SER A 1 78 ? 8.960 -1.910 -5.760 1.00 87.25 78 SER A CA 1
ATOM 616 C C . SER A 1 78 ? 8.729 -2.632 -4.436 1.00 87.25 78 SER A C 1
ATOM 618 O O . SER A 1 78 ? 7.740 -3.347 -4.277 1.00 87.25 78 SER A O 1
ATOM 620 N N . LEU A 1 79 ? 9.616 -2.421 -3.462 1.00 78.00 79 LEU A N 1
ATOM 621 C CA . LEU A 1 79 ? 9.410 -2.942 -2.108 1.00 78.00 79 LEU A CA 1
ATOM 622 C C . LEU A 1 79 ? 8.209 -2.291 -1.411 1.00 78.00 79 LEU A C 1
ATOM 624 O O . LEU A 1 79 ? 7.540 -2.962 -0.631 1.00 78.00 79 LEU A O 1
ATOM 628 N N . ASP A 1 80 ? 7.927 -1.024 -1.716 1.00 76.75 80 ASP A N 1
ATOM 629 C CA . ASP A 1 80 ? 6.859 -0.264 -1.066 1.00 76.75 80 ASP A CA 1
ATOM 630 C C . ASP A 1 80 ? 5.535 -0.313 -1.849 1.00 76.75 80 ASP A C 1
ATOM 632 O O . ASP A 1 80 ? 4.463 -0.323 -1.250 1.00 76.75 80 ASP A O 1
ATOM 636 N N . LEU A 1 81 ? 5.587 -0.380 -3.188 1.00 80.44 81 LEU A N 1
ATOM 637 C CA . LEU A 1 81 ? 4.392 -0.394 -4.053 1.00 80.44 81 LEU A CA 1
ATOM 638 C C . LEU A 1 81 ? 4.020 -1.786 -4.598 1.00 80.44 81 LEU A C 1
ATOM 640 O O . LEU A 1 81 ? 2.972 -1.940 -5.231 1.00 80.44 81 LEU A O 1
ATOM 644 N N . GLY A 1 82 ? 4.867 -2.798 -4.400 1.00 85.31 82 GLY A N 1
ATOM 645 C CA . GLY A 1 82 ? 4.719 -4.114 -5.021 1.00 85.31 82 GLY A CA 1
ATOM 646 C C . GLY A 1 82 ? 4.958 -4.083 -6.534 1.00 85.31 82 GLY A C 1
ATOM 647 O O . GLY A 1 82 ? 5.789 -3.325 -7.037 1.00 85.31 82 GLY A O 1
ATOM 648 N N . TRP A 1 83 ? 4.238 -4.928 -7.280 1.00 89.62 83 TRP A N 1
ATOM 649 C CA . TRP A 1 83 ? 4.307 -4.936 -8.744 1.00 89.62 83 TRP A CA 1
ATOM 650 C C . TRP A 1 83 ? 3.658 -3.686 -9.328 1.00 89.62 83 TRP A C 1
ATOM 652 O O . TRP A 1 83 ? 2.473 -3.427 -9.112 1.00 89.62 83 TRP A O 1
ATOM 662 N N . ILE A 1 84 ? 4.428 -2.952 -10.120 1.00 93.12 84 ILE A N 1
ATOM 663 C CA . ILE A 1 84 ? 4.002 -1.739 -10.799 1.00 93.12 84 ILE A CA 1
ATOM 664 C C . ILE A 1 84 ? 4.262 -1.827 -12.302 1.00 93.12 84 ILE A C 1
ATOM 666 O O . ILE A 1 84 ? 5.209 -2.473 -12.742 1.00 93.12 84 ILE A O 1
ATOM 670 N N . PHE A 1 85 ? 3.437 -1.153 -13.093 1.00 94.00 85 PHE A N 1
ATOM 671 C CA . PHE A 1 85 ? 3.591 -1.045 -14.538 1.00 94.00 85 PHE A CA 1
ATOM 672 C C . PHE A 1 85 ? 3.631 0.422 -14.954 1.00 94.00 85 PHE A C 1
ATOM 674 O O . PHE A 1 85 ? 2.763 1.214 -14.582 1.00 94.00 85 PHE A O 1
ATOM 681 N N . THR A 1 86 ? 4.638 0.791 -15.737 1.00 94.94 86 THR A N 1
ATOM 682 C CA . THR A 1 86 ? 4.763 2.128 -16.326 1.00 94.94 86 THR A CA 1
ATOM 683 C C . THR A 1 86 ? 5.608 2.066 -17.603 1.00 94.94 86 THR A C 1
ATOM 685 O O . THR A 1 86 ? 6.015 0.988 -18.031 1.00 94.94 86 THR A O 1
ATOM 688 N N . GLY A 1 87 ? 5.849 3.199 -18.251 1.00 93.12 87 GLY A N 1
ATOM 689 C CA . GLY A 1 87 ? 6.475 3.261 -19.566 1.00 93.12 87 GLY A CA 1
ATOM 690 C C . GLY A 1 87 ? 6.438 4.655 -20.173 1.00 93.12 87 GLY A C 1
ATOM 691 O O . GLY A 1 87 ? 5.819 5.558 -19.621 1.00 93.12 87 GLY A O 1
ATOM 692 N N . ASN A 1 88 ? 7.047 4.819 -21.342 1.00 92.62 88 ASN A N 1
ATOM 693 C CA . ASN A 1 88 ? 7.229 6.094 -22.034 1.00 92.62 88 ASN A CA 1
ATOM 694 C C . ASN A 1 88 ? 5.923 6.884 -22.220 1.00 92.62 88 ASN A C 1
ATOM 696 O O . ASN A 1 88 ? 5.863 8.082 -21.966 1.00 92.62 88 ASN A O 1
ATOM 700 N N . SER A 1 89 ? 4.834 6.211 -22.599 1.00 92.69 89 SER A N 1
ATOM 701 C CA . SER A 1 89 ? 3.538 6.870 -22.802 1.00 92.69 89 SER A CA 1
ATOM 702 C C . SER A 1 89 ? 2.694 7.027 -21.534 1.00 92.69 89 SER A C 1
ATOM 704 O O . SER A 1 89 ? 1.619 7.618 -21.606 1.00 92.69 89 SER A O 1
ATOM 706 N N . THR A 1 90 ? 3.099 6.431 -20.411 1.00 93.81 90 THR A N 1
ATOM 707 C CA . THR A 1 90 ? 2.296 6.406 -19.177 1.00 93.81 90 THR A CA 1
ATOM 708 C C . THR A 1 90 ? 2.970 7.118 -18.017 1.00 93.81 90 THR A C 1
ATOM 710 O O . THR A 1 90 ? 2.267 7.722 -17.217 1.00 93.81 90 THR A O 1
ATOM 713 N N . PHE A 1 91 ? 4.298 7.092 -17.920 1.00 92.75 91 PHE A N 1
ATOM 714 C CA . PHE A 1 91 ? 5.051 7.780 -16.878 1.00 92.75 91 PHE A CA 1
ATOM 715 C C . PHE A 1 91 ? 4.809 9.301 -16.973 1.00 92.75 91 PHE A C 1
ATOM 717 O O . PHE A 1 91 ? 4.772 9.842 -18.079 1.00 92.75 91 PHE A O 1
ATOM 724 N N . PRO A 1 92 ? 4.585 10.007 -15.849 1.00 93.38 92 PRO A N 1
ATOM 725 C CA . PRO A 1 92 ? 4.788 9.572 -14.465 1.00 93.38 92 PRO A CA 1
ATOM 726 C C . PRO A 1 92 ? 3.575 8.882 -13.816 1.00 93.38 92 PRO A C 1
ATOM 728 O O . PRO A 1 92 ? 3.552 8.662 -12.609 1.00 93.38 92 PRO A O 1
ATOM 731 N N . SER A 1 93 ? 2.560 8.495 -14.590 1.00 94.94 93 SER A N 1
ATOM 732 C CA . SER A 1 93 ? 1.514 7.603 -14.087 1.00 94.94 93 SER A CA 1
ATOM 733 C C . SER A 1 93 ? 2.019 6.158 -14.036 1.00 94.94 93 SER A C 1
ATOM 735 O O . SER A 1 93 ? 2.662 5.645 -14.959 1.00 94.94 93 SER A O 1
ATOM 737 N N . ILE A 1 94 ? 1.728 5.498 -12.926 1.00 94.56 94 ILE A N 1
ATOM 738 C CA . ILE A 1 94 ? 2.195 4.163 -12.576 1.00 94.56 94 ILE A CA 1
ATOM 739 C C . ILE A 1 94 ? 0.966 3.345 -12.197 1.00 94.56 94 ILE A C 1
ATOM 741 O O . ILE A 1 94 ? 0.199 3.724 -11.317 1.00 94.56 94 ILE A O 1
ATOM 745 N N . TYR A 1 95 ? 0.747 2.223 -12.864 1.00 93.12 95 TYR A N 1
ATOM 746 C CA . TYR A 1 95 ? -0.265 1.268 -12.442 1.00 93.12 95 TYR A CA 1
ATOM 747 C C . TYR A 1 95 ? 0.312 0.392 -11.335 1.00 93.12 95 TYR A C 1
ATOM 749 O O . TYR A 1 95 ? 1.435 -0.083 -11.459 1.00 93.12 95 TYR A O 1
ATOM 757 N N . THR A 1 96 ? -0.446 0.152 -10.272 1.00 89.12 96 THR A N 1
ATOM 758 C CA . THR A 1 96 ? -0.059 -0.753 -9.184 1.00 89.12 96 THR A CA 1
ATOM 759 C C . THR A 1 96 ? -0.932 -2.001 -9.241 1.00 89.12 96 THR A C 1
ATOM 761 O O . THR A 1 96 ? -2.161 -1.921 -9.205 1.00 89.12 96 THR A O 1
ATOM 764 N N . ASP A 1 97 ? -0.316 -3.177 -9.340 1.00 83.75 97 ASP A N 1
ATOM 765 C CA . ASP A 1 97 ? -1.061 -4.430 -9.446 1.00 83.75 97 ASP A CA 1
ATOM 766 C C . ASP A 1 97 ? -1.700 -4.827 -8.118 1.00 83.75 97 ASP A C 1
ATOM 768 O O . ASP A 1 97 ? -2.820 -5.327 -8.115 1.00 83.75 97 ASP A O 1
ATOM 772 N N . GLY A 1 98 ? -1.044 -4.552 -6.988 1.00 73.50 98 GLY A N 1
ATOM 773 C CA . GLY A 1 98 ? -1.627 -4.818 -5.673 1.00 73.50 98 GLY A CA 1
ATOM 774 C C . GLY A 1 98 ? -2.922 -4.036 -5.472 1.00 73.50 98 GLY A C 1
ATOM 775 O O . GLY A 1 98 ? -3.951 -4.609 -5.126 1.00 73.50 98 GLY A O 1
ATOM 776 N N . SER A 1 99 ? -2.909 -2.728 -5.771 1.00 68.56 99 SER A N 1
ATOM 777 C CA . SER A 1 99 ? -4.101 -1.909 -5.550 1.00 68.56 99 SER A CA 1
ATOM 778 C C . SER A 1 99 ? -5.102 -1.883 -6.716 1.00 68.56 99 SER A C 1
ATOM 780 O O . SER A 1 99 ? -6.206 -1.356 -6.576 1.00 68.56 99 SER A O 1
ATOM 782 N N . LYS A 1 100 ? -4.723 -2.459 -7.867 1.00 78.19 100 LYS A N 1
ATOM 783 C CA . LYS A 1 100 ? -5.435 -2.360 -9.153 1.00 78.19 100 LYS A CA 1
ATOM 784 C C . LYS A 1 100 ? -5.781 -0.909 -9.524 1.00 78.19 100 LYS A C 1
ATOM 786 O O . LYS A 1 100 ? -6.812 -0.649 -10.146 1.00 78.19 100 LYS A O 1
ATOM 791 N N . ALA A 1 101 ? -4.918 0.034 -9.147 1.00 83.06 101 ALA A N 1
ATOM 792 C CA . ALA A 1 101 ? -5.135 1.464 -9.331 1.00 83.06 101 ALA A CA 1
ATOM 793 C C . ALA A 1 101 ? -3.942 2.137 -10.005 1.00 83.06 101 ALA A C 1
ATOM 795 O O . ALA A 1 101 ? -2.788 1.722 -9.857 1.00 83.06 101 ALA A O 1
ATOM 796 N N . TRP A 1 102 ? -4.244 3.217 -10.720 1.00 92.50 102 TRP A N 1
ATOM 797 C CA . TRP A 1 102 ? -3.239 4.158 -11.187 1.00 92.50 102 TRP A CA 1
ATOM 798 C C . TRP A 1 102 ? -2.869 5.116 -10.059 1.00 92.50 102 TRP A C 1
ATOM 800 O O . TRP A 1 102 ? -3.743 5.635 -9.359 1.00 92.50 102 TRP A O 1
ATOM 810 N N . ILE A 1 103 ? -1.575 5.374 -9.933 1.00 90.50 103 ILE A N 1
ATOM 811 C CA . ILE A 1 103 ? -1.011 6.438 -9.115 1.00 90.50 103 ILE A CA 1
ATOM 812 C C . ILE A 1 103 ? -0.223 7.394 -10.013 1.00 90.50 103 ILE A C 1
ATOM 814 O O . ILE A 1 103 ? 0.331 6.979 -11.029 1.00 90.50 103 ILE A O 1
ATOM 818 N N . TYR A 1 104 ? -0.169 8.671 -9.665 1.00 91.62 104 TYR A N 1
ATOM 819 C CA . TYR A 1 104 ? 0.669 9.663 -10.333 1.00 91.62 104 TYR A CA 1
ATOM 820 C C . TYR A 1 104 ? 1.890 9.955 -9.470 1.00 91.62 104 TYR A C 1
ATOM 822 O O . TYR A 1 104 ? 1.722 10.390 -8.335 1.00 91.62 104 TYR A O 1
ATOM 830 N N . PHE A 1 105 ? 3.090 9.725 -9.995 1.00 89.69 105 PHE A N 1
ATOM 831 C CA . PHE A 1 105 ? 4.352 10.085 -9.354 1.00 89.69 105 PHE A CA 1
ATOM 832 C C . PHE A 1 105 ? 4.690 11.558 -9.627 1.00 89.69 105 PHE A C 1
ATOM 834 O O . PHE A 1 105 ? 4.689 12.011 -10.769 1.00 89.69 105 PHE A O 1
ATOM 841 N N . SER A 1 106 ? 4.991 12.317 -8.582 1.00 83.50 106 SER A N 1
ATOM 842 C CA . SER A 1 106 ? 5.485 13.687 -8.680 1.00 83.50 106 SER A CA 1
ATOM 843 C C . SER A 1 106 ? 6.841 13.770 -7.996 1.00 83.50 106 SER A C 1
ATOM 845 O O . SER A 1 106 ? 6.945 13.589 -6.780 1.00 83.50 106 SER A O 1
ATOM 847 N N . ASP A 1 107 ? 7.877 14.046 -8.786 1.00 69.88 107 ASP A N 1
ATOM 848 C CA . ASP A 1 107 ? 9.200 14.375 -8.265 1.00 69.88 107 ASP A CA 1
ATOM 849 C C . ASP A 1 107 ? 9.182 15.839 -7.806 1.00 69.88 107 ASP A C 1
ATOM 851 O O . ASP A 1 107 ? 9.332 16.775 -8.597 1.00 69.88 107 ASP A O 1
ATOM 855 N N . GLU A 1 108 ? 8.898 16.060 -6.526 1.00 59.34 108 GLU A N 1
ATOM 856 C CA . GLU A 1 108 ? 9.020 17.384 -5.931 1.00 59.34 108 GLU A CA 1
ATOM 857 C C . GLU A 1 108 ? 10.506 17.646 -5.673 1.00 59.34 108 GLU A C 1
ATOM 859 O O . GLU A 1 108 ? 11.095 17.114 -4.735 1.00 59.34 108 GLU A O 1
ATOM 864 N N . SER A 1 109 ? 11.102 18.521 -6.490 1.00 47.91 109 SER A N 1
ATOM 865 C CA . SER A 1 109 ? 12.522 18.934 -6.467 1.00 47.91 109 SER A CA 1
ATOM 866 C C . SER A 1 109 ? 13.092 19.426 -5.113 1.00 47.91 109 SER A C 1
ATOM 868 O O . SER A 1 109 ? 14.252 19.833 -5.043 1.00 47.91 109 SER A O 1
ATOM 870 N N . SER A 1 110 ? 12.303 19.405 -4.035 1.00 46.84 110 SER A N 1
ATOM 871 C CA . SER A 1 110 ? 12.662 19.852 -2.688 1.00 46.84 110 SER A CA 1
ATOM 872 C C . SER A 1 110 ? 12.224 18.921 -1.539 1.00 46.84 110 SER A C 1
ATOM 874 O O . SER A 1 110 ? 12.315 19.358 -0.391 1.00 46.84 110 SER A O 1
ATOM 876 N N . GLY A 1 111 ? 11.746 17.689 -1.781 1.00 60.03 111 GLY A N 1
ATOM 877 C CA . GLY A 1 111 ? 11.217 16.820 -0.710 1.00 60.03 111 GLY A CA 1
ATOM 878 C C . GLY A 1 111 ? 11.154 15.317 -1.021 1.00 60.03 111 GLY A C 1
ATOM 879 O O . GLY A 1 111 ? 11.782 14.849 -1.966 1.00 60.03 111 GLY A O 1
ATOM 880 N N . ASP A 1 112 ? 10.412 14.575 -0.186 1.00 63.94 112 ASP A N 1
ATOM 881 C CA . ASP A 1 112 ? 10.096 13.156 -0.404 1.00 63.94 112 ASP A CA 1
ATOM 882 C C . ASP A 1 112 ? 9.205 12.989 -1.648 1.00 63.94 112 ASP A C 1
ATOM 884 O O . ASP A 1 112 ? 8.337 13.834 -1.896 1.00 63.94 112 ASP A O 1
ATOM 888 N N . PRO A 1 113 ? 9.372 11.903 -2.421 1.00 74.19 113 PRO A N 1
ATOM 889 C CA . PRO A 1 113 ? 8.545 11.645 -3.592 1.00 74.19 113 PRO A CA 1
ATOM 890 C C . PRO A 1 113 ? 7.068 11.559 -3.200 1.00 74.19 113 PRO A C 1
ATOM 892 O O . PRO A 1 113 ? 6.720 10.833 -2.267 1.00 74.19 113 PRO A O 1
ATOM 895 N N . LEU A 1 114 ? 6.204 12.286 -3.916 1.00 78.25 114 LEU A N 1
ATOM 896 C CA . LEU A 1 114 ? 4.766 12.332 -3.655 1.00 78.25 114 LEU A CA 1
ATOM 897 C C . LEU A 1 114 ? 4.002 11.584 -4.748 1.00 78.25 114 LEU A C 1
ATOM 899 O O . LEU A 1 114 ? 4.270 11.722 -5.940 1.00 78.25 114 LEU A O 1
ATOM 903 N N . PHE A 1 115 ? 3.006 10.821 -4.334 1.00 84.06 115 PHE A N 1
ATOM 904 C CA . PHE A 1 115 ? 2.172 9.983 -5.171 1.00 84.06 115 PHE A CA 1
ATOM 905 C C . PHE A 1 115 ? 0.717 10.370 -4.973 1.00 84.06 115 PHE A C 1
ATOM 907 O O . PHE A 1 115 ? 0.286 10.587 -3.847 1.00 84.06 115 PHE A O 1
ATOM 914 N N . TYR A 1 116 ? -0.060 10.429 -6.048 1.00 83.56 116 TYR A N 1
ATOM 915 C CA . TYR A 1 116 ? -1.508 10.619 -5.975 1.00 83.56 116 TYR A CA 1
ATOM 916 C C . TYR A 1 116 ? -2.229 9.366 -6.456 1.00 83.56 116 TYR A C 1
ATOM 918 O O . TYR A 1 116 ? -2.032 8.960 -7.598 1.00 83.56 116 TYR A O 1
ATOM 926 N N . ASN A 1 117 ? -3.062 8.750 -5.618 1.00 81.38 117 ASN A N 1
ATOM 927 C CA . ASN A 1 117 ? -3.872 7.593 -5.988 1.00 81.38 117 ASN A CA 1
ATOM 928 C C . ASN A 1 117 ? -5.195 8.045 -6.617 1.00 81.38 117 ASN A C 1
ATOM 930 O O . ASN A 1 117 ? -6.023 8.650 -5.944 1.00 81.38 117 ASN A O 1
ATOM 934 N N . PHE A 1 118 ? -5.429 7.701 -7.887 1.00 80.19 118 PHE A N 1
ATOM 935 C CA . PHE A 1 118 ? -6.651 8.096 -8.598 1.00 80.19 118 PHE A CA 1
ATOM 936 C C . PHE A 1 118 ? -7.905 7.342 -8.145 1.00 80.19 118 PHE A C 1
ATOM 938 O O . PHE A 1 118 ? -9.006 7.849 -8.314 1.00 80.19 118 PHE A O 1
ATOM 945 N N . SER A 1 119 ? -7.768 6.125 -7.612 1.00 72.44 119 SER A N 1
ATOM 946 C CA . SER A 1 119 ? -8.927 5.339 -7.172 1.00 72.44 119 SER A CA 1
ATOM 947 C C . SER A 1 119 ? -9.439 5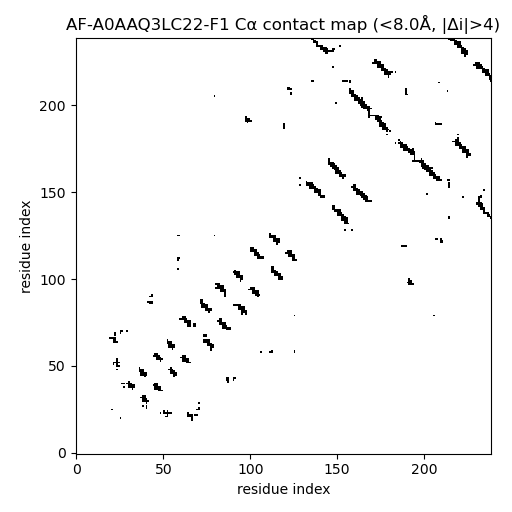.781 -5.807 1.00 72.44 119 SER A C 1
ATOM 949 O O . SER A 1 119 ? -10.635 5.667 -5.557 1.00 72.44 119 SER A O 1
ATOM 951 N N . GLY A 1 120 ? -8.537 6.196 -4.918 1.00 63.88 120 GLY A N 1
ATOM 952 C CA . GLY A 1 120 ? -8.888 6.671 -3.578 1.00 63.88 120 GLY A CA 1
ATOM 953 C C . GLY A 1 120 ? -8.885 8.193 -3.436 1.00 63.88 120 GLY A C 1
ATOM 954 O O . GLY A 1 120 ? -9.263 8.693 -2.387 1.00 63.88 120 GLY A O 1
ATOM 955 N N . GLU A 1 121 ? -8.443 8.914 -4.466 1.00 74.56 121 GLU A N 1
ATOM 956 C CA . GLU A 1 121 ? -8.335 10.376 -4.510 1.00 74.56 121 GLU A CA 1
ATOM 957 C C . GLU A 1 121 ? -7.483 10.998 -3.382 1.00 74.56 121 GLU A C 1
ATOM 959 O O . GLU A 1 121 ? -7.797 12.072 -2.870 1.00 74.56 121 GLU A O 1
ATOM 964 N N . TYR A 1 122 ? -6.359 10.371 -3.022 1.00 66.44 122 TYR A N 1
ATOM 965 C CA . TYR A 1 122 ? -5.480 10.828 -1.933 1.00 66.44 122 TYR A CA 1
ATOM 966 C C . TYR A 1 122 ? -4.002 10.906 -2.335 1.00 66.44 122 TYR A C 1
ATOM 968 O O . TYR A 1 122 ? -3.566 10.234 -3.271 1.00 66.44 122 TYR A O 1
ATOM 976 N N . PHE A 1 123 ? -3.222 11.717 -1.610 1.00 74.38 123 PHE A N 1
ATOM 977 C CA . PHE A 1 123 ? -1.766 11.802 -1.759 1.00 74.38 123 PHE A CA 1
ATOM 978 C C . PHE A 1 123 ? -1.041 10.930 -0.725 1.00 74.38 123 PHE A C 1
ATOM 980 O O . PHE A 1 123 ? -1.543 10.737 0.378 1.00 74.38 123 PHE A O 1
ATOM 987 N N . PHE A 1 124 ? 0.142 10.425 -1.067 1.00 73.31 124 PHE A N 1
ATOM 988 C CA . PHE A 1 124 ? 1.018 9.665 -0.178 1.00 73.31 124 PHE A CA 1
ATOM 989 C C . PHE A 1 124 ? 2.494 9.791 -0.585 1.00 73.31 124 PHE A C 1
ATOM 991 O O . PHE A 1 124 ? 2.757 10.174 -1.717 1.00 73.31 124 PHE A O 1
ATOM 998 N N . SER A 1 125 ? 3.462 9.498 0.289 1.00 75.38 125 SER A N 1
ATOM 999 C CA . SER A 1 125 ? 4.894 9.472 -0.078 1.00 75.38 125 SER A CA 1
ATOM 1000 C C . SER A 1 125 ? 5.460 8.049 -0.086 1.00 75.38 125 SER A C 1
ATOM 1002 O O . SER A 1 125 ? 4.750 7.103 0.228 1.00 75.38 125 SER A O 1
ATOM 1004 N N . LEU A 1 126 ? 6.714 7.854 -0.489 1.00 70.19 126 LEU A N 1
ATOM 1005 C CA . LEU A 1 126 ? 7.437 6.611 -0.205 1.00 70.19 126 LEU A CA 1
ATOM 1006 C C . LEU A 1 126 ? 8.573 6.929 0.759 1.00 70.19 126 LEU A C 1
ATOM 1008 O O . LEU A 1 126 ? 9.434 7.749 0.452 1.00 70.19 126 LEU A O 1
ATOM 1012 N N . GLY A 1 127 ? 8.575 6.295 1.929 1.00 62.56 127 GLY A N 1
ATOM 1013 C CA . GLY A 1 127 ? 9.623 6.493 2.920 1.00 62.56 127 GLY A CA 1
ATOM 1014 C C . GLY A 1 127 ? 9.434 5.611 4.145 1.00 62.56 127 GLY A C 1
ATOM 1015 O O . GLY A 1 127 ? 8.325 5.450 4.654 1.00 62.56 127 GLY A O 1
ATOM 1016 N N . ALA A 1 128 ? 10.537 5.043 4.637 1.00 51.47 128 ALA A N 1
ATOM 1017 C CA . ALA A 1 128 ? 10.574 4.527 5.997 1.00 51.47 128 ALA A CA 1
ATOM 1018 C C . ALA A 1 128 ? 10.296 5.686 6.973 1.00 51.47 128 ALA A C 1
ATOM 1020 O O . ALA A 1 128 ? 10.690 6.815 6.673 1.00 51.47 128 ALA A O 1
ATOM 1021 N N . PRO A 1 129 ? 9.680 5.422 8.138 1.00 53.41 129 PRO A N 1
ATOM 1022 C CA . PRO A 1 129 ? 9.614 6.398 9.220 1.00 53.41 129 PRO A CA 1
ATOM 1023 C C . PRO A 1 129 ? 11.020 6.964 9.442 1.00 53.41 129 PRO A C 1
ATOM 1025 O O . PRO A 1 129 ? 11.947 6.209 9.752 1.00 53.41 129 PRO A O 1
ATOM 1028 N N . ASP A 1 130 ? 11.227 8.261 9.218 1.00 53.75 130 ASP A N 1
ATOM 1029 C CA . ASP A 1 130 ? 12.496 8.883 9.574 1.00 53.75 130 ASP A CA 1
ATOM 1030 C C . ASP A 1 130 ? 12.683 8.804 11.104 1.00 53.75 130 ASP A C 1
ATOM 1032 O O . ASP A 1 130 ? 11.761 8.508 11.864 1.00 53.75 130 ASP A O 1
ATOM 1036 N N . SER A 1 131 ? 13.885 9.069 11.616 1.00 54.72 131 SER A N 1
ATOM 1037 C CA . SER A 1 131 ? 14.106 9.057 13.074 1.00 54.72 131 SER A CA 1
ATOM 1038 C C . SER A 1 131 ? 13.344 10.160 13.834 1.00 54.72 131 SER A C 1
ATOM 1040 O O . SER A 1 131 ? 13.404 10.189 15.063 1.00 54.72 131 SER A O 1
ATOM 1042 N N . ALA A 1 132 ? 12.658 11.072 13.136 1.00 62.34 132 ALA A N 1
ATOM 1043 C CA . ALA A 1 132 ? 11.747 12.059 13.713 1.00 62.34 132 ALA A CA 1
ATOM 1044 C C . ALA A 1 132 ? 10.279 11.588 13.700 1.00 62.34 132 ALA A C 1
ATOM 1046 O O . ALA A 1 132 ? 9.415 12.257 14.276 1.00 62.34 132 ALA A O 1
ATOM 1047 N N . THR A 1 133 ? 9.999 10.439 13.086 1.00 73.44 133 THR A N 1
ATOM 1048 C CA . THR A 1 133 ? 8.664 9.888 12.950 1.00 73.44 133 THR A CA 1
ATOM 1049 C C . THR A 1 133 ? 8.245 9.265 14.278 1.00 73.44 133 THR A C 1
ATOM 1051 O O . THR A 1 133 ? 8.899 8.367 14.809 1.00 73.44 133 THR A O 1
ATOM 1054 N N . GLN A 1 134 ? 7.165 9.788 14.850 1.00 85.81 134 GLN A N 1
ATOM 1055 C CA . GLN A 1 134 ? 6.630 9.363 16.141 1.00 85.81 134 GLN A CA 1
ATOM 1056 C C . GLN A 1 134 ? 5.335 8.595 15.929 1.00 85.81 134 GLN A C 1
ATOM 1058 O O . GLN A 1 134 ? 4.510 9.003 15.115 1.00 85.81 134 GLN A O 1
ATOM 1063 N N . VAL A 1 135 ? 5.138 7.525 16.699 1.00 92.38 135 VAL A N 1
ATOM 1064 C CA . VAL A 1 135 ? 3.826 6.884 16.830 1.00 92.38 135 VAL A CA 1
ATOM 1065 C C . VAL A 1 135 ? 2.917 7.857 17.575 1.00 92.38 135 VAL A C 1
ATOM 1067 O O . VAL A 1 135 ? 3.217 8.235 18.708 1.00 92.38 135 VAL A O 1
ATOM 1070 N N . VAL A 1 136 ? 1.847 8.294 16.917 1.00 93.62 136 VAL A N 1
ATOM 1071 C CA . VAL A 1 136 ? 0.860 9.237 17.470 1.00 93.62 136 VAL A CA 1
ATOM 1072 C C . VAL A 1 136 ? -0.447 8.551 17.842 1.00 93.62 136 VAL A C 1
ATOM 1074 O O . VAL A 1 136 ? -1.168 9.053 18.687 1.00 93.62 136 VAL A O 1
ATOM 1077 N N . SER A 1 137 ? -0.730 7.383 17.268 1.00 96.12 137 SER A N 1
ATOM 1078 C CA . SER A 1 137 ? -1.844 6.532 17.678 1.00 96.12 137 SER A CA 1
ATOM 1079 C C . SER A 1 137 ? -1.481 5.074 17.446 1.00 96.12 137 SER A C 1
ATOM 1081 O O . SER A 1 137 ? -0.770 4.759 16.491 1.00 96.12 137 SER A O 1
ATOM 1083 N N . GLU A 1 138 ? -1.953 4.172 18.299 1.00 97.31 138 GLU A N 1
ATOM 1084 C CA . GLU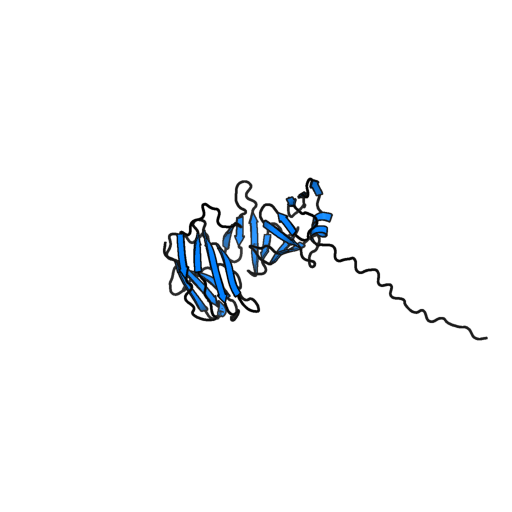 A 1 138 ? -1.709 2.742 18.142 1.00 97.31 138 GLU A CA 1
ATOM 1085 C C . GLU A 1 138 ? -2.831 1.887 18.730 1.00 97.31 138 GLU A C 1
ATOM 1087 O O . GLU A 1 138 ? -3.590 2.321 19.599 1.00 97.31 138 GLU A O 1
ATOM 1092 N N . GLY A 1 139 ? -2.920 0.647 18.260 1.00 98.12 139 GLY A N 1
ATOM 1093 C CA . GLY A 1 139 ? -3.823 -0.356 18.803 1.00 98.12 139 GLY A CA 1
ATOM 1094 C C . GLY A 1 139 ? -3.698 -1.695 18.087 1.00 98.12 139 GLY A C 1
ATOM 1095 O O . GLY A 1 139 ? -3.208 -1.775 16.964 1.00 98.12 139 GLY A O 1
ATOM 1096 N N . ASP A 1 140 ? -4.168 -2.756 18.732 1.00 98.69 140 ASP A N 1
ATOM 1097 C CA . ASP A 1 140 ? -4.185 -4.093 18.139 1.00 98.69 140 ASP A CA 1
ATOM 1098 C C . ASP A 1 140 ? -5.486 -4.332 17.366 1.00 98.69 140 ASP A C 1
ATOM 1100 O O . ASP A 1 140 ? -6.578 -3.997 17.837 1.00 98.69 140 ASP A O 1
ATOM 1104 N N . LEU A 1 141 ? -5.379 -4.964 16.194 1.00 98.75 141 LEU A N 1
ATOM 1105 C CA . LEU A 1 141 ? -6.543 -5.459 15.464 1.00 98.75 141 LEU A CA 1
ATOM 1106 C C . LEU A 1 141 ? -7.273 -6.509 16.302 1.00 98.75 141 LEU A C 1
ATOM 1108 O O . LEU A 1 141 ? -6.717 -7.542 16.681 1.00 98.75 141 LEU A O 1
ATOM 1112 N N . VAL A 1 142 ? -8.562 -6.280 16.525 1.00 98.62 142 VAL A N 1
ATOM 1113 C CA . VAL A 1 142 ? -9.472 -7.269 17.091 1.00 98.62 142 VAL A CA 1
ATOM 1114 C C . VAL A 1 142 ? -9.955 -8.172 15.967 1.00 98.62 142 VAL A C 1
ATOM 1116 O O . VAL A 1 142 ? -10.701 -7.742 15.088 1.00 98.62 142 VAL A O 1
ATOM 1119 N N . THR A 1 143 ? -9.565 -9.444 16.010 1.00 98.69 143 THR A N 1
ATOM 1120 C CA . THR A 1 143 ? -9.985 -10.444 15.023 1.00 98.69 143 THR A CA 1
ATOM 1121 C C . THR A 1 143 ? -11.504 -10.636 15.030 1.00 98.69 143 THR A C 1
ATOM 1123 O O . THR A 1 143 ? -12.113 -10.892 16.073 1.00 98.69 143 THR A O 1
ATOM 1126 N N . ARG A 1 144 ? -12.122 -10.567 13.848 1.00 98.19 144 ARG A N 1
ATOM 1127 C CA . ARG A 1 144 ? -13.545 -10.874 13.614 1.00 98.19 144 ARG A CA 1
ATOM 1128 C C . ARG A 1 144 ? -13.726 -12.111 12.739 1.00 98.19 144 ARG A C 1
ATOM 1130 O O . ARG A 1 144 ? -14.627 -12.907 12.993 1.00 98.19 144 ARG A O 1
ATOM 1137 N N . ALA A 1 145 ? -12.873 -12.277 11.733 1.00 98.00 145 ALA A N 1
ATOM 1138 C CA . ALA A 1 145 ? -12.850 -13.400 10.808 1.00 98.00 145 ALA A CA 1
ATOM 1139 C C . ALA A 1 145 ? -11.459 -13.531 10.166 1.00 98.00 145 ALA A C 1
ATOM 1141 O O . ALA A 1 145 ? -10.631 -12.629 10.279 1.00 98.00 145 ALA A O 1
ATOM 1142 N N . HIS A 1 146 ? -11.220 -14.650 9.477 1.00 97.50 146 HIS A N 1
ATOM 1143 C CA . HIS A 1 146 ? -10.059 -14.823 8.595 1.00 97.50 146 HIS A CA 1
ATOM 1144 C C . HIS A 1 146 ? -8.687 -14.604 9.252 1.00 97.50 146 HIS A C 1
ATOM 1146 O O . HIS A 1 146 ? -7.727 -14.201 8.602 1.00 97.50 146 HIS A O 1
ATOM 1152 N N . GLU A 1 147 ? -8.599 -14.842 10.563 1.00 98.12 147 GLU A N 1
ATOM 1153 C CA . GLU A 1 147 ? -7.361 -14.726 11.351 1.00 98.12 147 GLU A CA 1
ATOM 1154 C C . GLU A 1 147 ? -6.706 -13.331 11.320 1.00 98.12 147 GLU A C 1
ATOM 1156 O O . GLU A 1 147 ? -5.560 -13.177 11.752 1.00 98.12 147 GLU A O 1
ATOM 1161 N N . VAL A 1 148 ? -7.451 -12.302 10.886 1.00 98.69 148 VAL A N 1
ATOM 1162 C CA . VAL A 1 148 ? -6.955 -10.925 10.810 1.00 98.69 148 VAL A CA 1
ATOM 1163 C C . VAL A 1 148 ? -6.471 -10.465 12.180 1.00 98.69 148 VAL A C 1
ATOM 1165 O O . VAL A 1 148 ? -7.249 -10.351 13.130 1.00 98.69 148 VAL A O 1
ATOM 1168 N N . SER A 1 149 ? -5.173 -10.202 12.275 1.00 98.81 149 SER A N 1
ATOM 1169 C CA . SER A 1 149 ? -4.488 -9.758 13.490 1.00 98.81 149 SER A CA 1
ATOM 1170 C C . SER A 1 149 ? -3.232 -8.969 13.132 1.00 98.81 149 SER A C 1
ATOM 1172 O O . SER A 1 149 ? -2.763 -9.033 11.999 1.00 98.81 149 SER A O 1
ATOM 1174 N N . GLY A 1 150 ? -2.706 -8.208 14.089 1.00 98.62 150 GLY A N 1
ATOM 1175 C CA . GLY A 1 150 ? -1.546 -7.335 13.911 1.00 98.62 150 GLY A CA 1
ATOM 1176 C C . GLY A 1 150 ? -1.660 -6.082 14.774 1.00 98.62 150 GLY A C 1
ATOM 1177 O O . GLY A 1 150 ? -2.754 -5.739 15.229 1.00 98.62 150 GLY A O 1
ATOM 1178 N N . GLN A 1 151 ? -0.536 -5.406 14.987 1.00 98.50 151 GLN A N 1
ATOM 1179 C CA . GLN A 1 151 ? -0.484 -4.122 15.679 1.00 98.50 151 GLN A CA 1
ATOM 1180 C C . GLN A 1 151 ? -0.522 -2.997 14.649 1.00 98.50 151 GLN A C 1
ATOM 1182 O O . GLN A 1 151 ? 0.290 -2.988 13.726 1.00 98.50 151 GLN A O 1
ATOM 1187 N N . VAL A 1 152 ? -1.444 -2.054 14.818 1.00 98.38 152 VAL A N 1
ATOM 1188 C CA . VAL A 1 152 ? -1.590 -0.870 13.969 1.00 98.38 152 VAL A CA 1
ATOM 1189 C C . VAL A 1 152 ? -0.968 0.331 14.662 1.00 98.38 152 VAL A C 1
ATOM 1191 O O . VAL A 1 152 ? -1.246 0.582 15.834 1.00 98.38 152 VAL A O 1
ATOM 1194 N N . GLN A 1 153 ? -0.168 1.092 13.926 1.00 95.69 153 GLN A N 1
ATOM 1195 C CA . GLN A 1 153 ? 0.404 2.362 14.355 1.00 95.69 153 GLN A CA 1
ATOM 1196 C C . GLN A 1 153 ? 0.124 3.428 13.300 1.00 95.69 153 GLN A C 1
ATOM 1198 O O . GLN A 1 153 ? 0.339 3.204 12.111 1.00 95.69 153 GLN A O 1
ATOM 1203 N N . ILE A 1 154 ? -0.345 4.593 13.741 1.00 93.38 154 ILE A N 1
ATOM 1204 C CA . ILE A 1 154 ? -0.360 5.819 12.946 1.00 93.38 154 ILE A CA 1
ATOM 1205 C C . ILE A 1 154 ? 0.831 6.654 13.376 1.00 93.38 154 ILE A C 1
ATOM 1207 O O . ILE A 1 154 ? 1.056 6.891 14.566 1.00 93.38 154 ILE A O 1
ATOM 1211 N N . LEU A 1 155 ? 1.584 7.110 12.392 1.00 89.00 155 LEU A N 1
ATOM 1212 C CA . LEU A 1 155 ? 2.748 7.946 12.576 1.00 89.00 155 LEU A CA 1
ATOM 1213 C C . LEU A 1 155 ? 2.397 9.424 12.371 1.00 89.00 155 LEU A C 1
ATOM 1215 O O . LEU A 1 155 ? 1.446 9.755 11.665 1.00 89.00 155 LEU A O 1
ATOM 1219 N N . ASN A 1 156 ? 3.167 10.334 12.971 1.00 85.50 156 ASN A N 1
ATOM 1220 C CA . ASN A 1 156 ? 2.942 11.787 12.894 1.00 85.50 156 ASN A CA 1
ATOM 1221 C C . ASN A 1 156 ? 2.962 12.363 11.465 1.00 85.50 156 ASN A C 1
ATOM 1223 O O . ASN A 1 156 ? 2.487 13.475 11.253 1.00 85.50 156 ASN A O 1
ATOM 1227 N N . ASN A 1 157 ? 3.507 11.633 10.491 1.00 78.56 157 ASN A N 1
ATOM 1228 C CA . ASN A 1 157 ? 3.487 11.986 9.071 1.00 78.56 157 ASN A CA 1
ATOM 1229 C C . ASN A 1 157 ? 2.310 11.352 8.293 1.00 78.56 157 ASN A C 1
ATOM 1231 O O . ASN A 1 157 ? 2.278 11.434 7.069 1.00 78.56 157 ASN A O 1
ATOM 1235 N N . GLY A 1 158 ? 1.361 10.710 8.982 1.00 84.69 158 GLY A N 1
ATOM 1236 C CA . GLY A 1 158 ? 0.179 10.086 8.385 1.00 84.69 158 GLY A CA 1
ATOM 1237 C C . GLY A 1 158 ? 0.396 8.667 7.855 1.00 84.69 158 GLY A C 1
ATOM 1238 O O . GLY A 1 158 ? -0.551 8.069 7.348 1.00 84.69 158 GLY A O 1
ATOM 1239 N N . VAL A 1 159 ? 1.597 8.092 7.974 1.00 85.38 159 VAL A N 1
ATOM 1240 C CA . VAL A 1 159 ? 1.811 6.674 7.648 1.00 85.38 159 VAL A CA 1
ATOM 1241 C C . VAL A 1 159 ? 1.041 5.804 8.635 1.00 85.38 159 VAL A C 1
ATOM 1243 O O . VAL A 1 159 ? 1.147 5.977 9.848 1.00 85.38 159 VAL A O 1
ATOM 1246 N N . ILE A 1 160 ? 0.298 4.842 8.104 1.00 91.50 160 ILE A N 1
ATOM 1247 C CA . ILE A 1 160 ? -0.306 3.749 8.851 1.00 91.50 160 ILE A CA 1
ATOM 1248 C C . ILE A 1 160 ? 0.543 2.506 8.602 1.00 91.50 160 ILE A C 1
ATOM 1250 O O . ILE A 1 160 ? 0.712 2.067 7.462 1.00 91.50 160 ILE A O 1
ATOM 1254 N N . GLU A 1 161 ? 1.067 1.931 9.676 1.00 92.56 161 GLU A N 1
ATOM 1255 C CA . GLU A 1 161 ? 1.821 0.685 9.659 1.00 92.56 161 GLU A CA 1
ATOM 1256 C C . GLU A 1 161 ? 1.043 -0.398 10.408 1.00 92.56 161 GLU A C 1
ATOM 1258 O O . GLU A 1 161 ? 0.605 -0.184 11.535 1.00 92.56 161 GLU A O 1
ATOM 1263 N N . ILE A 1 162 ? 0.883 -1.570 9.790 1.00 96.56 162 ILE A N 1
ATOM 1264 C CA . ILE A 1 162 ? 0.400 -2.775 10.469 1.00 96.56 162 ILE A CA 1
ATOM 1265 C C . ILE A 1 162 ? 1.551 -3.767 10.538 1.00 96.56 162 ILE A C 1
ATOM 1267 O O . ILE A 1 162 ? 1.968 -4.286 9.504 1.00 96.56 162 ILE A O 1
ATOM 1271 N N . THR A 1 163 ? 2.058 -4.049 11.736 1.00 95.69 163 THR A N 1
ATOM 1272 C CA . THR A 1 163 ? 3.122 -5.038 11.957 1.00 95.69 163 THR A CA 1
ATOM 1273 C C . THR A 1 163 ? 2.568 -6.346 12.506 1.00 95.69 163 THR A C 1
ATOM 1275 O O . THR A 1 163 ? 1.526 -6.386 13.165 1.00 95.69 163 THR A O 1
ATOM 1278 N N . GLY A 1 164 ? 3.263 -7.450 12.212 1.00 95.94 164 GLY A N 1
ATOM 1279 C CA . GLY A 1 164 ? 2.811 -8.779 12.621 1.00 95.94 164 GLY A CA 1
ATOM 1280 C C . GLY A 1 164 ? 1.465 -9.153 11.997 1.00 95.94 164 GLY A C 1
ATOM 1281 O O . GLY A 1 164 ? 0.692 -9.876 12.620 1.00 95.94 164 GLY A O 1
ATOM 1282 N N . PHE A 1 165 ? 1.184 -8.640 10.795 1.00 98.38 165 PHE A N 1
ATOM 1283 C CA . PHE A 1 165 ? -0.084 -8.827 10.111 1.00 98.38 165 PHE A CA 1
ATOM 1284 C C . PHE A 1 165 ? -0.267 -10.286 9.690 1.00 98.38 165 PHE A C 1
ATOM 1286 O O . PHE A 1 165 ? 0.545 -10.824 8.928 1.00 98.38 165 PHE A O 1
ATOM 1293 N N . ASN A 1 166 ? -1.341 -10.913 10.171 1.00 98.50 166 ASN A N 1
ATOM 1294 C CA . ASN A 1 166 ? -1.777 -12.235 9.725 1.00 98.50 166 ASN A CA 1
ATOM 1295 C C . ASN A 1 166 ? -3.170 -12.136 9.121 1.00 98.50 166 ASN A C 1
ATOM 1297 O O . ASN A 1 166 ? -3.992 -11.360 9.600 1.00 98.50 166 ASN A O 1
ATOM 1301 N N . TYR A 1 167 ? -3.415 -12.922 8.081 1.00 98.44 167 TYR A N 1
ATOM 1302 C CA . TYR A 1 167 ? -4.697 -13.026 7.392 1.00 98.44 167 TYR A CA 1
ATOM 1303 C C . TYR A 1 167 ? -4.667 -14.297 6.539 1.00 98.44 167 TYR A C 1
ATOM 1305 O O . TYR A 1 167 ? -3.704 -14.507 5.808 1.00 98.44 167 TYR A O 1
ATOM 1313 N N . ASP A 1 168 ? -5.698 -15.138 6.609 1.00 97.50 168 ASP A N 1
ATOM 1314 C CA . ASP A 1 168 ? -5.724 -16.448 5.936 1.00 97.50 168 ASP A CA 1
ATOM 1315 C C . ASP A 1 168 ? -5.902 -16.390 4.401 1.00 97.50 168 ASP A C 1
ATOM 1317 O O . ASP A 1 168 ? -5.846 -17.423 3.731 1.00 97.50 168 ASP A O 1
ATOM 1321 N N . GLY A 1 169 ? -6.106 -15.196 3.831 1.00 95.44 169 GLY A N 1
ATOM 1322 C CA . GLY A 1 169 ? -6.326 -14.999 2.395 1.00 95.44 169 GLY A CA 1
ATOM 1323 C C . GLY A 1 169 ? -7.750 -15.322 1.924 1.00 95.44 169 GLY A C 1
ATOM 1324 O O . GLY A 1 169 ? -8.005 -15.340 0.722 1.00 95.44 169 GLY A O 1
ATOM 1325 N N . GLY A 1 170 ? -8.689 -15.600 2.830 1.00 96.12 170 GLY A N 1
ATOM 1326 C CA . GLY A 1 170 ? -10.088 -15.852 2.502 1.00 96.12 170 GLY A CA 1
ATOM 1327 C C . GLY A 1 170 ? -10.910 -14.570 2.369 1.00 96.12 170 GLY A C 1
ATOM 1328 O O . GLY A 1 170 ? -10.828 -13.670 3.186 1.00 96.12 170 GLY A O 1
ATOM 1329 N N . GLY A 1 171 ? -11.779 -14.487 1.368 1.00 95.31 171 GLY A N 1
ATOM 1330 C CA . GLY A 1 171 ? -12.573 -13.287 1.105 1.00 95.31 171 GLY A CA 1
ATOM 1331 C C . GLY A 1 171 ? -12.929 -13.186 -0.370 1.00 95.31 171 GLY A C 1
ATOM 1332 O O . GLY A 1 171 ? -12.779 -14.158 -1.109 1.00 95.31 171 GLY A O 1
ATOM 1333 N N . VAL A 1 172 ? -13.430 -12.024 -0.797 1.00 94.50 172 VAL A N 1
ATOM 1334 C CA . VAL A 1 172 ? -13.773 -11.778 -2.214 1.00 94.50 172 VAL A CA 1
ATOM 1335 C C . VAL A 1 172 ? -13.100 -10.522 -2.761 1.00 94.50 172 VAL A C 1
ATOM 1337 O O . VAL A 1 172 ? -12.582 -10.563 -3.866 1.00 94.50 172 VAL A O 1
ATOM 1340 N N . ASP A 1 173 ? -13.130 -9.431 -2.000 1.00 94.12 173 ASP A N 1
ATOM 1341 C CA . ASP A 1 173 ? -12.356 -8.206 -2.233 1.00 94.12 173 ASP A CA 1
ATOM 1342 C C . ASP A 1 173 ? -12.138 -7.603 -0.844 1.00 94.12 173 ASP A C 1
ATOM 1344 O O . ASP A 1 173 ? -13.105 -7.184 -0.194 1.00 94.12 173 ASP A O 1
ATOM 1348 N N . VAL A 1 174 ? -10.910 -7.698 -0.338 1.00 96.69 174 VAL A N 1
ATOM 1349 C CA . VAL A 1 174 ? -10.578 -7.397 1.058 1.00 96.69 174 VAL A CA 1
ATOM 1350 C C . VAL A 1 174 ? -9.618 -6.229 1.094 1.00 96.69 174 VAL A C 1
ATOM 1352 O O . VAL A 1 174 ? -8.531 -6.314 0.550 1.00 96.69 174 VAL A O 1
ATOM 1355 N N . ARG A 1 175 ? -9.983 -5.127 1.743 1.00 96.06 175 ARG A N 1
ATOM 1356 C CA . ARG A 1 175 ? -9.183 -3.894 1.733 1.00 96.06 175 ARG A CA 1
ATOM 1357 C C . ARG A 1 175 ? -9.021 -3.346 3.135 1.00 96.06 175 ARG A C 1
ATOM 1359 O O . ARG A 1 175 ? -9.901 -3.537 3.970 1.00 96.06 175 ARG A O 1
ATOM 1366 N N . ALA A 1 176 ? -7.940 -2.620 3.390 1.00 96.44 176 ALA A N 1
ATOM 1367 C CA . ALA A 1 176 ? -7.905 -1.747 4.551 1.00 96.44 176 ALA A CA 1
ATOM 1368 C C . ALA A 1 176 ? -8.800 -0.528 4.281 1.00 96.44 176 ALA A C 1
ATOM 1370 O O . ALA A 1 176 ? -8.751 0.065 3.200 1.00 96.44 176 ALA A O 1
ATOM 1371 N N . VAL A 1 177 ? -9.627 -0.165 5.256 1.00 96.56 177 VAL A N 1
ATOM 1372 C CA . VAL A 1 177 ? -10.522 0.994 5.199 1.00 96.56 177 VAL A CA 1
ATOM 1373 C C . VAL A 1 177 ? -10.429 1.799 6.488 1.00 96.56 177 VAL A C 1
ATOM 1375 O O . VAL A 1 177 ? -10.138 1.244 7.549 1.00 96.56 177 VAL A O 1
ATOM 1378 N N . VAL A 1 178 ? -10.726 3.093 6.405 1.00 96.81 178 VAL A N 1
ATOM 1379 C CA . VAL A 1 178 ? -10.852 3.987 7.562 1.00 96.81 178 VAL A CA 1
ATOM 1380 C C . VAL A 1 178 ? -12.213 4.670 7.574 1.00 96.81 178 VAL A C 1
ATOM 1382 O O . VAL A 1 178 ? -12.776 4.990 6.529 1.00 96.81 178 VAL A O 1
ATOM 1385 N N . SER A 1 179 ? -12.752 4.897 8.766 1.00 96.56 179 SER A N 1
ATOM 1386 C CA . SER A 1 179 ? -13.982 5.650 8.990 1.00 96.56 179 SER A CA 1
ATOM 1387 C C . SER A 1 179 ? -13.863 6.522 10.239 1.00 96.56 179 SER A C 1
ATOM 1389 O O . SER A 1 179 ? -13.056 6.258 11.128 1.00 96.56 179 SER A O 1
ATOM 1391 N N . THR A 1 180 ? -14.716 7.538 10.336 1.00 95.62 180 THR A N 1
ATOM 1392 C CA . THR A 1 180 ? -14.976 8.286 11.579 1.00 95.62 180 THR A CA 1
ATOM 1393 C C . THR A 1 180 ? -16.207 7.759 12.333 1.00 95.62 180 THR A C 1
ATOM 1395 O O . THR A 1 180 ? -16.567 8.286 13.385 1.00 95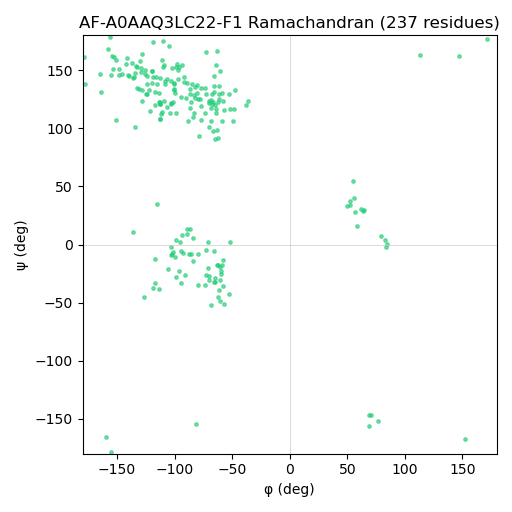.62 180 THR A O 1
ATOM 1398 N N . SER A 1 181 ? -16.858 6.703 11.825 1.00 94.94 181 SER A N 1
ATOM 1399 C CA . SER A 1 181 ?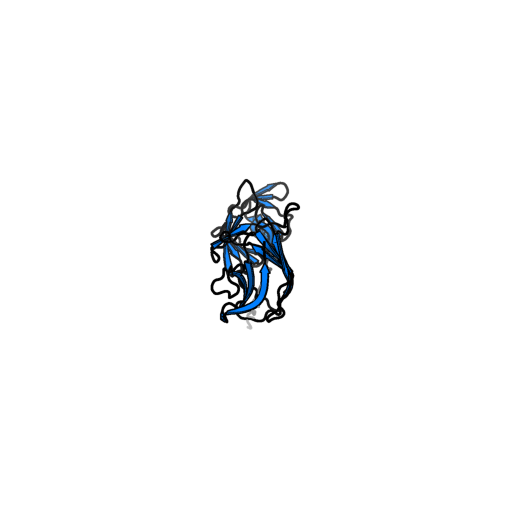 -18.012 6.039 12.439 1.00 94.94 181 SER A CA 1
ATOM 1400 C C . SER A 1 181 ? -17.686 4.591 12.797 1.00 94.94 181 SER A C 1
ATOM 1402 O O . SER A 1 181 ? -17.259 3.812 11.947 1.00 94.94 181 SER A O 1
ATOM 1404 N N . ALA A 1 182 ? -18.006 4.191 14.031 1.00 94.88 182 ALA A N 1
ATOM 1405 C CA . ALA A 1 182 ? -17.861 2.810 14.504 1.00 94.88 182 ALA A CA 1
ATOM 1406 C C . ALA A 1 182 ? -18.690 1.785 13.707 1.00 94.88 182 ALA A C 1
ATOM 1408 O O . ALA A 1 182 ? -18.426 0.587 13.777 1.00 94.88 182 ALA A O 1
ATOM 1409 N N . ASN A 1 183 ? -19.713 2.244 12.981 1.00 95.00 183 ASN A N 1
ATOM 1410 C CA . ASN A 1 183 ? -20.589 1.380 12.192 1.00 95.00 183 ASN A CA 1
ATOM 1411 C C . ASN A 1 183 ? -20.124 1.222 10.739 1.00 95.00 183 ASN A C 1
ATOM 1413 O O . ASN A 1 183 ? -20.720 0.428 10.013 1.00 95.00 183 ASN A O 1
ATOM 1417 N N . TYR A 1 184 ? -19.100 1.970 10.303 1.00 95.75 184 TYR A N 1
ATOM 1418 C CA . TYR A 1 184 ? -18.653 2.004 8.905 1.00 95.75 184 TYR A CA 1
ATOM 1419 C C . TYR A 1 184 ? -19.806 2.309 7.924 1.00 95.75 184 TYR A C 1
ATOM 1421 O O . TYR A 1 184 ? -19.886 1.741 6.831 1.00 95.75 184 TYR A O 1
ATOM 1429 N N . ASP A 1 185 ? -20.727 3.198 8.330 1.00 90.38 185 ASP A N 1
ATOM 1430 C CA . ASP A 1 185 ? -21.828 3.674 7.475 1.00 90.38 185 ASP A CA 1
ATOM 1431 C C . ASP A 1 185 ? -21.283 4.319 6.190 1.00 90.38 185 ASP A C 1
ATOM 1433 O O . ASP A 1 185 ? -21.846 4.140 5.109 1.00 90.38 185 ASP A O 1
ATOM 1437 N N . ASP A 1 186 ? -20.146 5.000 6.336 1.00 91.50 186 ASP A N 1
ATOM 1438 C CA . ASP A 1 186 ? -19.291 5.520 5.278 1.00 91.50 186 ASP A CA 1
ATOM 1439 C C . ASP A 1 186 ? -17.826 5.213 5.625 1.00 91.50 186 ASP A C 1
ATOM 1441 O O . ASP A 1 186 ? -17.462 5.200 6.808 1.00 91.50 186 ASP A O 1
ATOM 1445 N N . PHE A 1 187 ? -16.997 4.919 4.628 1.00 94.88 187 PHE A N 1
ATOM 1446 C CA . PHE A 1 187 ? -15.579 4.616 4.823 1.00 94.88 187 PHE A CA 1
ATOM 1447 C C . PHE A 1 187 ? -14.757 4.947 3.577 1.00 94.88 187 PHE A C 1
ATOM 1449 O O . PHE A 1 187 ? -15.229 4.815 2.448 1.00 94.88 187 PHE A O 1
ATOM 1456 N N . THR A 1 188 ? -13.488 5.279 3.798 1.00 93.06 188 THR A N 1
ATOM 1457 C CA . THR A 1 188 ? -12.496 5.491 2.743 1.00 93.06 188 THR A CA 1
ATOM 1458 C C . THR A 1 188 ? -11.613 4.259 2.613 1.00 93.06 188 THR A C 1
ATOM 1460 O O . THR A 1 188 ? -11.144 3.698 3.604 1.00 93.06 188 THR A O 1
ATOM 1463 N N . VAL A 1 189 ? -11.395 3.819 1.377 1.00 90.62 189 VAL A N 1
ATOM 1464 C CA . VAL A 1 189 ? -10.543 2.674 1.045 1.00 90.62 189 VAL A CA 1
ATOM 1465 C C . VAL A 1 189 ? -9.078 3.117 1.002 1.00 90.62 189 VAL A C 1
ATOM 1467 O O . VAL A 1 189 ? -8.737 4.045 0.276 1.00 90.62 189 VAL A O 1
ATOM 1470 N N . LEU A 1 190 ? -8.218 2.438 1.764 1.00 87.19 190 LEU A N 1
ATOM 1471 C CA . LEU A 1 190 ? -6.802 2.793 1.944 1.00 87.19 190 LEU A CA 1
ATOM 1472 C C . LEU A 1 190 ? -5.847 1.977 1.075 1.00 87.19 190 LEU A C 1
ATOM 1474 O O . LEU A 1 190 ? -4.750 2.420 0.742 1.00 87.19 190 LEU A O 1
ATOM 1478 N N . THR A 1 191 ? -6.248 0.756 0.740 1.00 84.31 191 THR A N 1
ATOM 1479 C CA . THR A 1 191 ? -5.472 -0.179 -0.076 1.00 84.31 191 THR A CA 1
ATOM 1480 C C . THR A 1 191 ? -6.349 -0.669 -1.215 1.00 84.31 191 THR A C 1
ATOM 1482 O O . THR A 1 191 ? -7.573 -0.571 -1.146 1.00 84.31 191 THR A O 1
ATOM 1485 N N . GLY A 1 192 ? -5.770 -1.265 -2.255 1.00 80.88 192 GLY A N 1
ATOM 1486 C CA . GLY A 1 192 ? -6.595 -2.185 -3.039 1.00 80.88 192 GLY A CA 1
ATOM 1487 C C . GLY A 1 192 ? -6.668 -3.545 -2.369 1.00 80.88 192 GLY A C 1
ATOM 1488 O O . GLY A 1 192 ? -6.557 -3.648 -1.143 1.00 80.88 192 GLY A O 1
ATOM 1489 N N . ASP A 1 193 ? -6.913 -4.556 -3.188 1.00 86.25 193 ASP A N 1
ATOM 1490 C CA . ASP A 1 193 ? -7.260 -5.879 -2.701 1.00 86.25 193 ASP A CA 1
ATOM 1491 C C . ASP A 1 193 ? -6.054 -6.5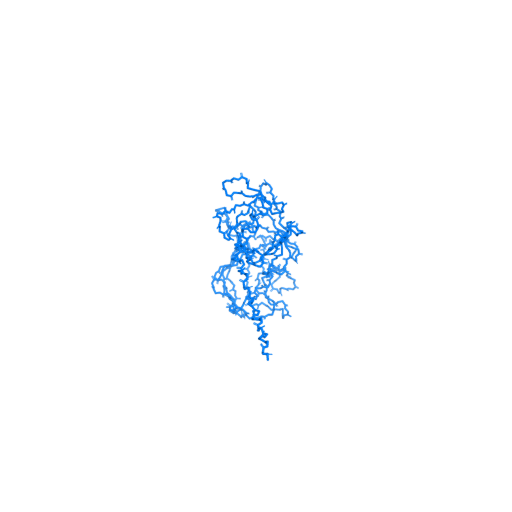53 -2.033 1.00 86.25 193 ASP A C 1
ATOM 1493 O O . ASP A 1 193 ? -4.992 -6.732 -2.625 1.00 86.25 193 ASP A O 1
ATOM 1497 N N . LEU A 1 194 ? -6.243 -6.911 -0.771 1.00 88.56 194 LEU A N 1
ATOM 1498 C CA . LEU A 1 194 ? -5.323 -7.656 0.070 1.00 88.56 194 LEU A CA 1
ATOM 1499 C C . LEU A 1 194 ? -5.478 -9.162 -0.158 1.00 88.56 194 LEU A C 1
ATOM 1501 O O . LEU A 1 194 ? -4.896 -9.944 0.575 1.00 88.56 194 LEU A O 1
ATOM 1505 N N . LEU A 1 195 ? -6.280 -9.632 -1.112 1.00 88.56 195 LEU A N 1
ATOM 1506 C CA . LEU A 1 195 ? -6.305 -11.053 -1.445 1.00 88.56 195 LEU A CA 1
ATOM 1507 C C . LEU A 1 195 ? -4.959 -11.520 -2.016 1.00 88.56 195 LEU A C 1
ATOM 1509 O O . LEU A 1 195 ? -4.545 -11.128 -3.106 1.00 88.56 195 LEU A O 1
ATOM 1513 N N . LEU A 1 196 ? -4.312 -12.426 -1.283 1.00 84.25 196 LEU A N 1
ATOM 1514 C CA . LEU A 1 196 ? -3.080 -13.101 -1.676 1.00 84.25 196 LEU A CA 1
ATOM 1515 C C . LEU A 1 196 ? -3.242 -14.610 -1.469 1.00 84.25 196 LEU A C 1
ATOM 1517 O O . LEU A 1 196 ? -3.718 -15.044 -0.420 1.00 84.25 196 LEU A O 1
ATOM 1521 N N . ASP A 1 197 ? -2.834 -15.411 -2.458 1.00 83.88 197 ASP A N 1
ATOM 1522 C CA . ASP A 1 197 ? -2.832 -16.872 -2.326 1.00 83.88 197 ASP A CA 1
ATOM 1523 C C . ASP A 1 197 ? -1.871 -17.296 -1.204 1.00 83.88 197 ASP A C 1
ATOM 1525 O O . ASP A 1 197 ? -0.693 -16.938 -1.212 1.00 83.88 197 ASP A O 1
ATOM 1529 N N . GLY A 1 198 ? -2.391 -18.024 -0.215 1.00 86.81 198 GLY A N 1
ATOM 1530 C CA . GLY A 1 198 ? -1.673 -18.365 1.018 1.00 86.81 198 GLY A CA 1
ATOM 1531 C C . GLY A 1 198 ? -1.698 -17.295 2.120 1.00 86.81 198 GLY A C 1
ATOM 1532 O O . GLY A 1 198 ? -1.182 -17.558 3.206 1.00 86.81 198 GLY A O 1
ATOM 1533 N N . GLY A 1 199 ? -2.315 -16.134 1.880 1.00 93.69 199 GLY A N 1
ATOM 1534 C CA . GLY A 1 199 ? -2.521 -15.095 2.887 1.00 93.69 199 GLY A CA 1
ATOM 1535 C C . GLY A 1 199 ? -1.242 -14.384 3.347 1.00 93.69 199 GLY A C 1
ATOM 1536 O O . GLY A 1 199 ? -0.238 -14.326 2.639 1.00 93.69 199 GLY A O 1
ATOM 1537 N N . TYR A 1 200 ? -1.291 -13.818 4.552 1.00 95.94 200 TYR A N 1
ATOM 1538 C CA . TYR A 1 200 ? -0.194 -13.104 5.204 1.00 95.94 200 TYR A CA 1
ATOM 1539 C C . TYR A 1 200 ? 0.152 -13.798 6.516 1.00 95.94 200 TYR A C 1
ATOM 1541 O O . TYR A 1 200 ? -0.732 -14.189 7.276 1.00 95.94 200 TYR A O 1
ATOM 1549 N N . SER A 1 201 ? 1.449 -13.905 6.799 1.00 96.44 201 SER A N 1
ATOM 1550 C CA . SER A 1 201 ? 1.971 -14.489 8.034 1.00 96.44 201 SER A CA 1
ATOM 1551 C C . SER A 1 201 ? 3.076 -13.596 8.588 1.00 96.44 201 SER A C 1
ATOM 1553 O O . SER A 1 201 ? 4.210 -13.640 8.111 1.00 96.44 201 SER A O 1
ATOM 1555 N N . GLY A 1 202 ? 2.747 -12.795 9.602 1.00 92.19 202 GLY A N 1
ATOM 1556 C CA . GLY A 1 202 ? 3.669 -11.869 10.260 1.00 92.19 202 GLY A CA 1
ATOM 1557 C C . GLY A 1 202 ? 4.188 -10.755 9.349 1.00 92.19 202 GLY A C 1
ATOM 1558 O O . GLY A 1 202 ? 5.312 -10.294 9.536 1.00 92.19 202 GLY A O 1
ATOM 1559 N N . ALA A 1 203 ? 3.408 -10.354 8.344 1.00 89.00 203 ALA A N 1
ATOM 1560 C CA . ALA A 1 203 ? 3.813 -9.333 7.387 1.00 89.00 203 ALA A CA 1
ATOM 1561 C C . ALA A 1 203 ? 3.808 -7.925 8.008 1.00 89.00 203 ALA A C 1
ATOM 1563 O O . ALA A 1 203 ? 3.212 -7.690 9.062 1.00 89.00 203 ALA A O 1
ATOM 1564 N N . THR A 1 204 ? 4.437 -6.980 7.311 1.00 87.56 204 THR A N 1
ATOM 1565 C CA . THR A 1 204 ? 4.275 -5.550 7.578 1.00 87.56 204 THR A CA 1
ATOM 1566 C C . THR A 1 204 ? 3.559 -4.913 6.398 1.00 87.56 204 THR A C 1
ATOM 1568 O O . THR A 1 204 ? 4.039 -5.005 5.270 1.00 87.56 204 THR A O 1
ATOM 1571 N N . LEU A 1 205 ? 2.421 -4.274 6.659 1.00 85.38 205 LEU A N 1
ATOM 1572 C CA . LEU A 1 205 ? 1.709 -3.457 5.681 1.00 85.38 205 LEU A CA 1
ATOM 1573 C C . LEU A 1 205 ? 1.952 -1.982 5.978 1.00 85.38 205 LEU A C 1
ATOM 1575 O O . LEU A 1 205 ? 1.956 -1.581 7.141 1.00 85.38 205 LEU A O 1
ATOM 1579 N N . ARG A 1 206 ? 2.119 -1.180 4.925 1.00 82.50 206 ARG A N 1
ATOM 1580 C CA . ARG A 1 206 ? 2.224 0.277 5.014 1.00 82.50 206 ARG A CA 1
ATOM 1581 C C . ARG A 1 206 ? 1.322 0.927 3.984 1.00 82.50 206 ARG A C 1
ATOM 1583 O O . ARG A 1 206 ? 1.293 0.516 2.828 1.00 82.50 206 ARG A O 1
ATOM 1590 N N . PHE A 1 207 ? 0.591 1.935 4.422 1.00 82.62 207 PHE A N 1
ATOM 1591 C CA . PHE A 1 207 ? -0.240 2.792 3.586 1.00 82.62 207 PHE A CA 1
ATOM 1592 C C . PHE A 1 207 ? -0.426 4.131 4.303 1.00 82.62 207 PHE A C 1
ATOM 1594 O O . PHE A 1 207 ? 0.109 4.334 5.389 1.00 82.62 207 PHE A O 1
ATOM 1601 N N . TYR A 1 208 ? -1.135 5.069 3.689 1.00 80.88 208 TYR A N 1
ATOM 1602 C CA . TYR A 1 208 ? -1.218 6.437 4.189 1.00 80.88 208 TYR A CA 1
ATOM 1603 C C . TYR A 1 208 ? -2.637 6.788 4.585 1.00 80.88 208 TYR A C 1
ATOM 1605 O O . TYR A 1 208 ? -3.602 6.367 3.944 1.00 80.88 208 TYR A O 1
ATOM 1613 N N . LEU A 1 209 ? -2.736 7.582 5.644 1.00 87.25 209 LEU A N 1
ATOM 1614 C CA . LEU A 1 209 ? -3.958 8.254 6.015 1.00 87.25 209 LEU A CA 1
ATOM 1615 C C . LEU A 1 209 ? -4.290 9.303 4.932 1.00 87.25 209 LEU A C 1
ATOM 1617 O O . LEU A 1 209 ? -3.450 10.160 4.650 1.00 87.25 209 LEU A O 1
ATOM 1621 N N . PRO A 1 210 ? -5.474 9.243 4.302 1.00 83.44 210 PRO A N 1
ATOM 1622 C CA . PRO A 1 210 ? -5.865 10.194 3.269 1.00 83.44 210 PRO A CA 1
ATOM 1623 C C . PRO A 1 210 ? -5.985 11.631 3.805 1.00 83.44 210 PRO A C 1
ATOM 1625 O O . PRO A 1 210 ? -6.254 11.840 4.987 1.00 83.44 210 PRO A O 1
ATOM 1628 N N . ASN A 1 211 ? -5.808 12.630 2.931 1.00 76.75 211 ASN A N 1
ATOM 1629 C CA . ASN A 1 211 ? -5.730 14.055 3.306 1.00 76.75 211 ASN A CA 1
ATOM 1630 C C . ASN A 1 211 ? -7.006 14.633 3.950 1.00 76.75 211 ASN A C 1
ATOM 1632 O O . ASN A 1 211 ? -6.966 15.718 4.530 1.00 76.75 211 ASN A O 1
ATOM 1636 N N . ASP A 1 212 ? -8.145 13.967 3.795 1.00 82.12 212 ASP A N 1
ATOM 1637 C CA . ASP A 1 212 ? -9.421 14.297 4.431 1.00 82.12 212 ASP A CA 1
ATOM 1638 C C . ASP A 1 212 ? -9.510 13.825 5.894 1.00 82.12 212 ASP A C 1
ATOM 1640 O O . ASP A 1 212 ? -10.424 14.233 6.617 1.00 82.12 212 ASP A O 1
ATOM 1644 N N . PHE A 1 213 ? -8.532 13.044 6.358 1.00 87.94 213 PHE A N 1
ATOM 1645 C CA . PHE A 1 213 ? -8.391 12.617 7.745 1.00 87.94 213 PHE A CA 1
ATOM 1646 C C . PHE A 1 213 ? -7.174 13.270 8.414 1.00 87.94 213 PHE A C 1
ATOM 1648 O O . PHE A 1 213 ? -6.228 13.719 7.772 1.00 87.94 213 PHE A O 1
ATOM 1655 N N . SER A 1 214 ? -7.201 13.317 9.744 1.00 88.12 214 SER A N 1
ATOM 1656 C CA . SER A 1 214 ? -6.110 13.819 10.579 1.00 88.12 214 SER A CA 1
ATOM 1657 C C . SER A 1 214 ? -5.761 12.807 11.663 1.00 88.12 214 SER A C 1
ATOM 1659 O O . SER A 1 214 ? -6.636 12.112 12.180 1.00 88.12 214 SER A O 1
ATOM 1661 N N . THR A 1 215 ? -4.487 12.771 12.051 1.00 87.38 215 THR A N 1
ATOM 1662 C CA . THR A 1 215 ? -3.994 11.961 13.173 1.00 87.38 215 THR A CA 1
ATOM 1663 C C . THR A 1 215 ? -4.614 12.356 14.515 1.00 87.38 215 THR A C 1
ATOM 1665 O O . THR A 1 215 ? -4.588 11.566 15.447 1.00 87.38 215 THR A O 1
ATOM 1668 N N . ASP A 1 216 ? -5.214 13.547 14.602 1.00 89.44 216 ASP A N 1
ATOM 1669 C CA . ASP A 1 216 ? -5.887 14.050 15.805 1.00 89.44 216 ASP A CA 1
ATOM 1670 C C . ASP A 1 216 ? -7.382 13.663 15.871 1.00 89.44 216 ASP A C 1
ATOM 1672 O O . ASP A 1 216 ? -8.135 14.175 16.706 1.00 89.44 216 ASP A O 1
ATOM 1676 N N . GLN A 1 217 ? -7.857 12.791 14.974 1.00 92.81 217 GLN A N 1
ATOM 1677 C CA . GLN A 1 217 ? -9.236 12.298 14.960 1.00 92.81 217 GLN A CA 1
ATOM 1678 C C . GLN A 1 217 ? -9.357 10.920 15.614 1.00 92.81 217 GLN A C 1
ATOM 1680 O O . GLN A 1 217 ? -8.438 10.110 15.588 1.00 92.81 217 GLN A O 1
ATOM 1685 N N . LEU A 1 218 ? -10.545 10.625 16.150 1.00 96.00 218 LEU A N 1
ATOM 1686 C CA . LEU A 1 218 ? -10.913 9.249 16.468 1.00 96.00 218 LEU A CA 1
ATOM 1687 C C . LEU A 1 218 ? -11.202 8.506 15.160 1.00 96.00 218 LEU A C 1
ATOM 1689 O O . LEU A 1 218 ? -12.178 8.821 14.473 1.00 96.00 218 LEU A O 1
ATOM 1693 N N . LEU A 1 219 ? -10.362 7.529 14.837 1.00 97.19 219 LEU A N 1
ATOM 1694 C CA . LEU A 1 219 ? -10.437 6.756 13.605 1.00 97.19 219 LEU A CA 1
ATOM 1695 C C . LEU A 1 219 ? -10.804 5.301 13.896 1.00 97.19 219 LEU A C 1
ATOM 1697 O O . LEU A 1 219 ? -10.366 4.698 14.876 1.00 97.19 219 LEU A O 1
ATOM 1701 N N . TYR A 1 220 ? -11.597 4.728 13.002 1.00 98.06 220 TYR A N 1
ATOM 1702 C CA . TYR A 1 220 ? -11.962 3.319 12.988 1.00 98.06 220 TYR A CA 1
ATOM 1703 C C . TYR A 1 220 ? -11.333 2.690 11.753 1.00 98.06 220 TYR A C 1
ATOM 1705 O O . TYR A 1 220 ? -11.776 2.950 10.634 1.00 98.06 220 TYR A O 1
ATOM 1713 N N . LEU A 1 221 ? -10.299 1.872 11.944 1.00 98.38 221 LEU A N 1
ATOM 1714 C CA . LEU A 1 221 ? -9.640 1.151 10.857 1.00 98.38 221 LEU A CA 1
ATOM 1715 C C . LEU A 1 221 ? -10.135 -0.291 10.832 1.00 98.38 221 LEU A C 1
ATOM 1717 O O . LEU A 1 221 ? -10.297 -0.911 11.881 1.00 98.38 221 LEU A O 1
ATOM 1721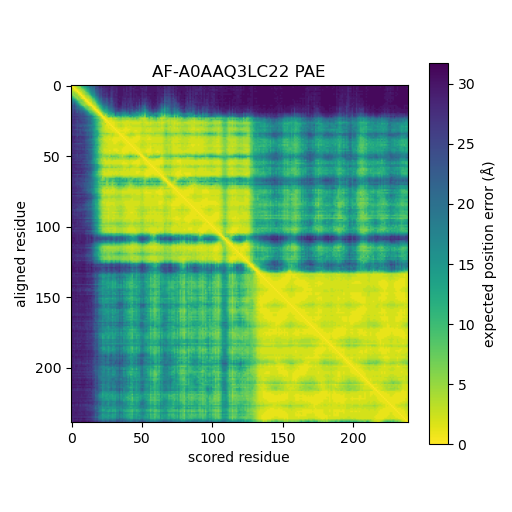 N N . SER A 1 222 ? -10.394 -0.826 9.643 1.00 98.62 222 SER A N 1
ATOM 1722 C CA . SER A 1 222 ? -10.783 -2.225 9.470 1.00 98.62 222 SER A CA 1
ATOM 1723 C C . SER A 1 222 ? -10.109 -2.847 8.257 1.00 98.62 222 SER A C 1
ATOM 1725 O O . SER A 1 222 ? -9.932 -2.197 7.230 1.00 98.62 222 SER A O 1
ATOM 1727 N N . ILE A 1 223 ? -9.775 -4.130 8.370 1.00 98.44 223 ILE A N 1
ATOM 1728 C CA . ILE A 1 223 ? -9.599 -5.009 7.219 1.00 98.44 223 ILE A CA 1
ATOM 1729 C C . ILE A 1 223 ? -10.987 -5.509 6.841 1.00 98.44 223 ILE A C 1
ATOM 1731 O O . ILE A 1 223 ? -11.611 -6.269 7.582 1.00 98.44 223 ILE A O 1
ATOM 1735 N N . TRP A 1 224 ? -11.487 -5.041 5.709 1.00 98.31 224 TRP A N 1
ATOM 1736 C CA . TRP A 1 224 ? -12.897 -5.080 5.366 1.00 98.31 224 TRP A CA 1
ATOM 1737 C C . TRP A 1 224 ? -13.137 -5.832 4.066 1.00 98.31 224 TRP A C 1
ATOM 1739 O O . TRP A 1 224 ? -12.503 -5.554 3.050 1.00 98.31 224 TRP A O 1
ATOM 1749 N N . CYS A 1 225 ? -14.116 -6.735 4.066 1.00 97.75 225 CYS A N 1
ATOM 1750 C CA . CYS A 1 225 ? -14.565 -7.395 2.848 1.00 97.75 225 CYS A CA 1
ATOM 1751 C C . CYS A 1 225 ? -15.666 -6.567 2.175 1.00 97.75 225 CYS A C 1
ATOM 1753 O O . CYS A 1 225 ? -16.810 -6.519 2.645 1.00 97.75 225 CYS A O 1
ATOM 1755 N N . ILE A 1 226 ? -15.321 -5.913 1.064 1.00 95.31 226 ILE A N 1
ATOM 1756 C CA . ILE A 1 226 ? -16.167 -4.942 0.356 1.00 95.31 226 ILE A CA 1
ATOM 1757 C C . ILE A 1 226 ? -17.520 -5.546 -0.062 1.00 95.31 226 ILE A C 1
ATOM 1759 O O . ILE A 1 226 ? -18.551 -4.960 0.285 1.00 95.31 226 ILE A O 1
ATOM 1763 N N . PRO A 1 227 ? -17.587 -6.714 -0.740 1.00 95.81 227 PRO A N 1
ATOM 1764 C CA . PRO A 1 227 ? -18.833 -7.175 -1.357 1.00 95.81 227 PRO A CA 1
ATOM 1765 C C . PRO A 1 227 ? -19.891 -7.612 -0.342 1.00 95.81 227 PRO A C 1
ATOM 1767 O O . PRO A 1 227 ? -21.086 -7.488 -0.603 1.00 95.81 227 PRO A O 1
ATOM 1770 N N . VAL A 1 228 ? -19.461 -8.119 0.816 1.00 95.31 228 VAL A N 1
ATOM 1771 C CA . VAL A 1 228 ? -20.359 -8.610 1.877 1.00 95.31 228 VAL A CA 1
ATOM 1772 C C . VAL A 1 228 ? -20.497 -7.637 3.049 1.00 95.31 228 VAL A C 1
ATOM 1774 O O . VAL A 1 228 ? -21.283 -7.900 3.954 1.00 95.31 228 VAL A O 1
ATOM 1777 N N . ARG A 1 229 ? -19.783 -6.502 3.013 1.00 95.94 229 ARG A N 1
ATOM 1778 C CA . ARG A 1 229 ? -19.859 -5.406 3.989 1.00 95.94 229 ARG A CA 1
ATOM 1779 C C . ARG A 1 229 ? -19.633 -5.857 5.437 1.00 95.94 229 ARG A C 1
ATOM 1781 O O . ARG A 1 229 ? -20.466 -5.598 6.305 1.00 95.94 229 ARG A O 1
ATOM 1788 N N . ILE A 1 230 ? -18.511 -6.530 5.689 1.00 97.12 230 ILE A N 1
ATOM 1789 C CA . ILE A 1 230 ? -18.146 -6.991 7.034 1.00 97.12 230 ILE A CA 1
ATOM 1790 C C . ILE A 1 230 ? -16.666 -6.736 7.343 1.00 97.12 230 ILE A C 1
ATOM 1792 O O . ILE A 1 230 ? -15.806 -6.897 6.474 1.00 97.12 230 ILE A O 1
ATOM 1796 N N . SER A 1 231 ? -16.386 -6.386 8.600 1.00 98.31 231 SER A N 1
ATOM 1797 C CA . SER A 1 231 ? -15.033 -6.336 9.164 1.00 98.31 231 SER A CA 1
ATOM 1798 C C . SER A 1 231 ? -14.510 -7.756 9.386 1.00 98.31 231 SER A C 1
ATOM 1800 O O . SER A 1 231 ? -15.186 -8.584 10.004 1.00 98.31 231 SER A O 1
ATOM 1802 N N . PHE A 1 232 ? -13.306 -8.040 8.898 1.00 98.62 232 PHE A N 1
ATOM 1803 C CA . PHE A 1 232 ? -12.531 -9.235 9.244 1.00 98.62 232 PHE A CA 1
ATOM 1804 C C . PHE A 1 232 ? -11.618 -8.986 10.446 1.00 98.62 232 PHE A C 1
ATOM 1806 O O . PHE A 1 232 ? -11.367 -9.898 11.230 1.00 98.62 232 PHE A O 1
ATOM 1813 N N . GLY A 1 233 ? -11.214 -7.742 10.668 1.00 98.62 233 GLY A N 1
ATOM 1814 C CA . GLY A 1 233 ? -10.594 -7.288 11.905 1.00 98.62 233 GLY A CA 1
ATOM 1815 C C . GLY A 1 233 ? -10.613 -5.770 11.965 1.00 98.62 233 GLY A C 1
ATOM 1816 O O . GLY A 1 233 ? -10.546 -5.118 10.924 1.00 98.62 233 GLY A O 1
ATOM 1817 N N . ASP A 1 234 ? -10.740 -5.209 13.161 1.00 98.75 234 ASP A N 1
ATOM 1818 C CA . ASP A 1 234 ? -10.858 -3.762 13.353 1.00 98.75 234 ASP A CA 1
ATOM 1819 C C . ASP A 1 234 ? -10.110 -3.265 14.585 1.00 98.75 234 ASP A C 1
ATOM 1821 O O . ASP A 1 234 ? -9.862 -4.011 15.531 1.00 98.75 234 ASP A O 1
ATOM 1825 N N . VAL A 1 235 ? -9.749 -1.988 14.552 1.00 98.62 235 VAL A N 1
ATOM 1826 C CA . VAL A 1 235 ? -9.100 -1.271 15.647 1.00 98.62 235 VAL A CA 1
ATOM 1827 C C . VAL A 1 235 ? -9.677 0.139 15.744 1.00 98.62 235 VAL A C 1
ATOM 1829 O O . VAL A 1 235 ? -10.034 0.762 14.740 1.00 98.62 235 VAL A O 1
ATOM 1832 N N . VAL A 1 236 ? -9.765 0.643 16.973 1.00 98.31 236 VAL A N 1
ATOM 1833 C CA . VAL A 1 236 ? -10.093 2.042 17.254 1.00 98.31 236 VAL A CA 1
ATOM 1834 C C . VAL A 1 236 ? -8.797 2.765 17.585 1.00 98.31 236 VAL A C 1
ATOM 1836 O O . VAL A 1 236 ? -8.094 2.366 18.510 1.00 98.31 236 VAL A O 1
ATOM 1839 N N . LEU A 1 237 ? -8.499 3.820 16.837 1.00 96.94 237 LEU A N 1
ATOM 1840 C CA . LEU A 1 237 ? -7.281 4.614 16.953 1.00 96.94 237 LEU A CA 1
ATOM 1841 C C . LEU A 1 237 ? -7.678 5.996 17.463 1.00 96.94 237 LEU A C 1
ATOM 1843 O O . LEU A 1 237 ? -8.358 6.757 16.773 1.00 96.94 237 LEU A O 1
ATOM 1847 N N . ALA A 1 238 ? -7.338 6.267 18.721 1.00 92.62 238 ALA A N 1
ATOM 1848 C CA . ALA A 1 238 ? -7.593 7.548 19.366 1.00 92.62 238 ALA A CA 1
ATOM 1849 C C . ALA A 1 238 ? -6.348 8.454 19.280 1.00 92.62 238 ALA A C 1
ATOM 1851 O O . ALA A 1 238 ? -5.241 7.914 19.224 1.00 92.62 238 ALA A O 1
ATOM 1852 N N . PRO A 1 239 ? -6.522 9.785 19.288 1.00 84.12 239 PRO A N 1
ATOM 1853 C CA . PRO A 1 239 ? -5.418 10.749 19.323 1.00 84.12 239 PRO A CA 1
ATOM 1854 C C . PRO A 1 239 ? -4.552 10.659 20.583 1.00 84.12 239 PRO A C 1
ATOM 1856 O O . PRO A 1 239 ? -5.082 10.216 21.634 1.00 84.12 239 PRO A O 1
#

Mean predicted aligned error: 11.64 Å